Protein AF-0000000069541425 (afdb_homodimer)

Nearest PDB structures (foldseek):
  5dn7-assembly1_A  TM=3.724E-01  e=2.431E-01  Mus musculus
  7qen-assembly1_D  TM=3.947E-01  e=8.420E-01  Saccharomyces cerevisiae
  3now-assembly1_A  TM=4.323E-01  e=3.530E+00  Drosophila melanogaster
  8sor-assembly1_A  TM=3.641E-01  e=3.059E+00  Homo sapiens
  5qsx-assembly3_B  TM=3.970E-01  e=6.891E+00  Homo sapiens

Solvent-accessible surface area (backbone atoms only — not comparable to full-atom values): 19993 Å² total; per-residue (Å²): 116,77,72,75,71,41,50,77,64,53,44,51,53,50,50,53,55,47,54,54,35,60,67,44,87,45,65,66,51,27,39,52,41,51,49,52,50,44,45,42,70,67,65,41,82,73,32,80,82,41,42,53,64,48,48,56,56,50,48,38,35,53,68,42,91,47,63,69,43,18,54,51,30,46,52,44,48,51,50,44,12,46,50,51,41,63,77,40,36,85,83,39,45,68,50,70,77,51,64,74,78,78,68,87,80,47,92,55,69,95,66,58,70,50,71,32,37,20,51,54,44,60,74,36,43,68,68,30,47,68,61,42,47,43,37,49,50,41,90,49,41,69,49,20,32,48,36,30,50,28,51,45,50,52,45,65,41,28,54,91,46,37,59,63,50,49,47,52,37,40,50,49,51,33,52,53,26,52,54,52,51,54,70,74,96,116,76,72,75,71,41,50,74,65,53,45,50,51,50,48,52,55,48,54,53,36,61,66,44,89,45,64,66,51,26,38,53,39,51,47,52,52,43,45,40,70,67,67,40,82,73,33,80,81,41,42,54,63,47,49,55,57,50,48,40,34,54,69,42,89,48,64,69,42,19,54,52,30,46,52,44,46,52,50,43,12,45,49,53,41,64,78,38,35,87,83,39,43,68,50,68,76,51,64,74,78,77,68,85,79,47,91,56,68,96,67,58,72,50,72,31,38,20,52,55,45,58,74,36,43,68,68,29,48,68,59,43,46,44,37,48,51,40,89,49,41,68,50,21,33,49,36,32,51,28,52,45,49,52,45,64,40,29,53,90,45,37,58,63,50,49,47,52,37,38,50,48,53,33,51,52,27,52,53,53,50,54,70,74,95

Foldseek 3Di:
DVLVPQDPVRVVVVLVVLLVQCVDPDPVSVQVSLVVLLCLLQPNPVSVVCLLSSVLSLLLQCPDPDVVSNVSSLVSLLVSLVNQCVVVVVVCVVCVVPPDDQDPPQVDPVDQHDPSNLVSLLVNVLSNVVVLVVQCPDPDVVSVVSSVSSVVVSCRSPPPCNVVSVVNSVVVVVVVVVVVVVVVD/DVLVPQDPVRVVVVLVVLLVQCVDPDPVSVQVSLVVLLCLLQPNPVSVVCLLSSVLSLLLQCPDPDVVSNVSSLVSLLVSLVNQCVVVVVVCVVCVVPPDDQDPPQVDPVDQHDPSNLVSLLVNVLSNVVVLVVQCPDPDVVSVVSSVSSVVVSCRSPPPCNVVSVVNSVVVVVVVVVVVVVVVD

InterPro domains:
  IPR011989 Armadillo-like helical [G3DSA:1.25.10.10] (2-181)
  IPR016024 Armadillo-type fold [SSF48371] (9-180)
  IPR052623 Dynein axonemal assembly factor 5 [PTHR16216] (10-183)
  IPR056497 Dynein axonemal assembly factor 5, HEAT-repeat domain [PF24573] (105-183)
  IPR057978 Dynein axonemal assembly factor 5, TPR repeats [PF25757] (7-94)

Sequence (370 aa):
MYCELLNNKEFEEALIHLAQRLFDRSPLVKNAATEVVGDMLMNLDDRYSYFHLLIPLALSSLYDEVQEVRSMAQDIWKRAGNQYIIENEKDYKDLIDFPRPDPSDYPDKEGSPSVGCRIFVQRHIFNILPILLHDVADWVPETRIKSSKVLYSLVLHSEEKITMQLSKVLEGIMSAAKAEEKEATMYCELLNNKEFEEALIHLAQRLFDRSPLVKNAATEVVGDMLMNLDDRYSYFHLLIPLALSSLYDEVQEVRSMAQDIWKRAGNQYIIENEKDYKDLIDFPRPDPSDYPDKEGSPSVGCRIFVQRHIFNILPILLHDVADWVPETRIKSSKVLYSLVLHSEEKITMQLSKVLEGIMSAAKAEEKEAT

Structure (mmCIF, N/CA/C/O backbone):
data_AF-0000000069541425-model_v1
#
loop_
_entity.id
_entity.type
_entity.pdbx_description
1 polymer 'Dynein assembly factor 5, axonemal'
#
loop_
_atom_site.group_PDB
_atom_site.id
_atom_site.type_symbol
_atom_site.label_atom_id
_atom_site.label_alt_id
_atom_site.label_comp_id
_atom_site.label_asym_id
_atom_site.label_entity_id
_atom_site.label_seq_id
_atom_site.pdbx_PDB_ins_code
_atom_site.Cartn_x
_atom_site.Cartn_y
_atom_site.Cartn_z
_atom_site.occupancy
_atom_site.B_iso_or_equiv
_atom_site.auth_seq_id
_atom_site.auth_comp_id
_atom_site.auth_asym_id
_atom_site.auth_atom_id
_atom_site.pdbx_PDB_model_num
ATOM 1 N N . MET A 1 1 ? 9.539 29.625 18.641 1 31.58 1 MET A N 1
ATOM 2 C CA . MET A 1 1 ? 10.609 29.766 19.625 1 31.58 1 MET A CA 1
ATOM 3 C C . MET A 1 1 ? 10.898 28.438 20.312 1 31.58 1 MET A C 1
ATOM 5 O O . MET A 1 1 ? 12.055 28.062 20.5 1 31.58 1 MET A O 1
ATOM 9 N N . TYR A 1 2 ? 9.773 27.828 20.797 1 36.56 2 TYR A N 1
ATOM 10 C CA . TYR A 1 2 ? 9.898 26.625 21.594 1 36.56 2 TYR A CA 1
ATOM 11 C C . TYR A 1 2 ? 10.5 25.484 20.781 1 36.56 2 TYR A C 1
ATOM 13 O O . TYR A 1 2 ? 11.086 24.547 21.328 1 36.56 2 TYR A O 1
ATOM 21 N N . CYS A 1 3 ? 10.297 25.547 19.484 1 42.44 3 CYS A N 1
ATOM 22 C CA . CYS A 1 3 ? 10.797 24.484 18.609 1 42.44 3 CYS A CA 1
ATOM 23 C C . CYS A 1 3 ? 12.312 24.547 18.484 1 42.44 3 CYS A C 1
ATOM 25 O O . CYS A 1 3 ? 12.945 23.609 18.016 1 42.44 3 CYS A O 1
ATOM 27 N N . GLU A 1 4 ? 12.844 25.734 18.734 1 43 4 GLU A N 1
ATOM 28 C CA . GLU A 1 4 ? 14.281 25.938 18.656 1 43 4 GLU A CA 1
ATOM 29 C C . GLU A 1 4 ? 15.031 25.016 19.609 1 43 4 GLU A C 1
ATOM 31 O O . GLU A 1 4 ? 16.203 24.688 19.375 1 43 4 GLU A O 1
ATOM 36 N N . LEU A 1 5 ? 14.398 24.703 20.797 1 44.41 5 LEU A N 1
ATOM 37 C CA . LEU A 1 5 ? 15.188 24.109 21.859 1 44.41 5 LEU A CA 1
ATOM 38 C C . LEU A 1 5 ? 15.141 22.594 21.797 1 44.41 5 LEU A C 1
ATOM 40 O O . LEU A 1 5 ? 15.867 21.906 22.531 1 44.41 5 LEU A O 1
ATOM 44 N N . LEU A 1 6 ? 14.188 22.156 21.141 1 50.34 6 LEU A N 1
ATOM 45 C CA . LEU A 1 6 ? 14.109 20.703 21.234 1 50.34 6 LEU A CA 1
ATOM 46 C C . LEU A 1 6 ? 15.008 20.031 20.188 1 50.34 6 LEU A C 1
ATOM 48 O O . LEU A 1 6 ? 15.016 20.453 19.031 1 50.34 6 LEU A O 1
ATOM 52 N N . ASN A 1 7 ? 15.938 19.391 20.656 1 68.12 7 ASN A N 1
ATOM 53 C CA . ASN A 1 7 ? 16.688 18.578 19.719 1 68.12 7 ASN A CA 1
ATOM 54 C C . ASN A 1 7 ? 15.773 17.625 18.953 1 68.12 7 ASN A C 1
ATOM 56 O O . ASN A 1 7 ? 14.602 17.469 19.297 1 68.12 7 ASN A O 1
ATOM 60 N N . ASN A 1 8 ? 16.188 17.266 17.781 1 76.62 8 ASN A N 1
ATOM 61 C CA . ASN A 1 8 ? 15.406 16.453 16.859 1 76.62 8 ASN A CA 1
ATOM 62 C C . ASN A 1 8 ? 14.75 15.273 17.578 1 76.62 8 ASN A C 1
ATOM 64 O O . ASN A 1 8 ? 13.586 14.953 17.328 1 76.62 8 ASN A O 1
ATOM 68 N N . LYS A 1 9 ? 15.43 14.828 18.578 1 83.69 9 LYS A N 1
ATOM 69 C CA . LYS A 1 9 ? 14.914 13.672 19.297 1 83.69 9 LYS A CA 1
ATOM 70 C C . LYS A 1 9 ? 13.766 14.078 20.219 1 83.69 9 LYS A C 1
ATOM 72 O O . LYS A 1 9 ? 12.758 13.367 20.328 1 83.69 9 LYS A O 1
ATOM 77 N N . GLU A 1 10 ? 13.992 15.219 20.922 1 85.06 10 GLU A N 1
ATOM 78 C CA . GLU A 1 10 ? 12.961 15.711 21.828 1 85.06 10 GLU A CA 1
ATOM 79 C C . GLU A 1 10 ? 11.695 16.094 21.062 1 85.06 10 GLU A C 1
ATOM 81 O O . GLU A 1 10 ? 10.586 15.852 21.547 1 85.06 10 GLU A O 1
ATOM 86 N N . PHE A 1 11 ? 11.969 16.641 20.016 1 89.06 11 PHE A N 1
ATOM 87 C CA . PHE A 1 11 ? 10.82 17.031 19.203 1 89.06 11 PHE A CA 1
ATOM 88 C C . PHE A 1 11 ? 10.031 15.805 18.766 1 89.06 11 PHE A C 1
ATOM 90 O O . PHE A 1 11 ? 8.805 15.789 18.859 1 89.06 11 PHE A O 1
ATOM 97 N N . GLU A 1 12 ? 10.68 14.828 18.375 1 88.12 12 GLU A N 1
ATOM 98 C CA . GLU A 1 12 ? 10.023 13.602 17.938 1 88.12 12 GLU A CA 1
ATOM 99 C C . GLU A 1 12 ? 9.227 12.977 19.094 1 88.12 12 GLU A C 1
ATOM 101 O O . GLU A 1 12 ? 8.125 12.469 18.875 1 88.12 12 GLU A O 1
ATOM 106 N N . GLU A 1 13 ? 9.82 13.016 20.234 1 90.06 13 GLU A N 1
ATOM 107 C CA . GLU A 1 13 ? 9.109 12.508 21.406 1 90.06 13 GLU A CA 1
ATOM 108 C C . GLU A 1 13 ? 7.844 13.312 21.672 1 90.06 13 GLU A C 1
ATOM 110 O O . GLU A 1 13 ? 6.809 12.75 22.031 1 90.06 13 GLU A O 1
ATOM 115 N N . ALA A 1 14 ? 7.984 14.586 21.562 1 91.62 14 ALA A N 1
ATOM 116 C CA . ALA A 1 14 ? 6.82 15.445 21.766 1 91.62 14 ALA A CA 1
ATOM 117 C C . ALA A 1 14 ? 5.723 15.133 20.75 1 91.62 14 ALA A C 1
ATOM 119 O O . ALA A 1 14 ? 4.535 15.164 21.078 1 91.62 14 ALA A O 1
ATOM 120 N N . LEU A 1 15 ? 6.125 14.828 19.594 1 93 15 LEU A N 1
ATOM 121 C CA . LEU A 1 15 ? 5.156 14.508 18.547 1 93 15 LEU A CA 1
ATOM 122 C C . LEU A 1 15 ? 4.43 13.203 18.859 1 93 15 LEU A C 1
ATOM 124 O O . LEU A 1 15 ? 3.248 13.055 18.547 1 93 15 LEU A O 1
ATOM 128 N N . ILE A 1 16 ? 5.125 12.32 19.484 1 90.06 16 ILE A N 1
ATOM 129 C CA . ILE A 1 16 ? 4.5 11.07 19.906 1 90.06 16 ILE A CA 1
ATOM 130 C C . ILE A 1 16 ? 3.383 11.367 20.906 1 90.06 16 ILE A C 1
ATOM 132 O O . ILE A 1 16 ? 2.281 10.828 20.797 1 90.06 16 ILE A O 1
ATOM 136 N N . HIS A 1 17 ? 3.688 12.25 21.844 1 93.38 17 HIS A N 1
ATOM 137 C CA . HIS A 1 17 ? 2.68 12.641 22.812 1 93.38 17 HIS A CA 1
ATOM 138 C C . HIS A 1 17 ? 1.526 13.383 22.156 1 93.38 17 HIS A C 1
ATOM 140 O O . HIS A 1 17 ? 0.366 13.203 22.531 1 93.38 17 HIS A O 1
ATOM 146 N N . LEU A 1 18 ? 1.873 14.227 21.266 1 95.62 18 LEU A N 1
ATOM 147 C CA . LEU A 1 18 ? 0.841 14.953 20.531 1 95.62 18 LEU A CA 1
ATOM 148 C C . LEU A 1 18 ? -0.057 13.984 19.766 1 95.62 18 LEU A C 1
ATOM 150 O O . LEU A 1 18 ? -1.28 14.148 19.75 1 95.62 18 LEU A O 1
ATOM 154 N N . ALA A 1 19 ? 0.523 13.008 19.125 1 93.81 19 ALA A N 1
ATOM 155 C CA . ALA A 1 19 ? -0.228 11.984 18.406 1 93.81 19 ALA A CA 1
ATOM 156 C C . ALA A 1 19 ? -1.231 11.289 19.328 1 93.81 19 ALA A C 1
ATOM 158 O O . ALA A 1 19 ? -2.357 11 18.906 1 93.81 19 ALA A O 1
ATOM 159 N N . GLN A 1 20 ? -0.834 11.07 20.562 1 93.81 20 GLN A N 1
ATOM 160 C CA . GLN A 1 20 ? -1.711 10.414 21.531 1 93.81 20 GLN A CA 1
ATOM 161 C C . GLN A 1 20 ? -2.936 11.273 21.828 1 93.81 20 GLN A C 1
ATOM 163 O O . GLN A 1 20 ? -4.027 10.75 22.062 1 93.81 20 GLN A O 1
ATOM 168 N N . ARG A 1 21 ? -2.719 12.578 21.812 1 95.19 21 ARG A N 1
ATOM 169 C CA . ARG A 1 21 ? -3.82 13.492 22.094 1 95.19 21 ARG A CA 1
ATOM 170 C C . ARG A 1 21 ? -4.844 13.477 20.969 1 95.19 21 ARG A C 1
ATOM 172 O O . ARG A 1 21 ? -6.016 13.805 21.172 1 95.19 21 ARG A O 1
ATOM 179 N N . LEU A 1 22 ? -4.461 13.109 19.797 1 94.69 22 LEU A N 1
ATOM 180 C CA . LEU A 1 22 ? -5.375 13.023 18.672 1 94.69 22 LEU A CA 1
ATOM 181 C C . LEU A 1 22 ? -6.305 11.82 18.812 1 94.69 22 LEU A C 1
ATOM 183 O O . LEU A 1 22 ? -7.32 11.734 18.109 1 94.69 22 LEU A O 1
ATOM 187 N N . PHE A 1 23 ? -5.988 10.945 19.75 1 90.56 23 PHE A N 1
ATOM 188 C CA . PHE A 1 23 ? -6.816 9.781 20.031 1 90.56 23 PHE A CA 1
ATOM 189 C C . PHE A 1 23 ? -7.738 10.047 21.219 1 90.56 23 PHE A C 1
ATOM 191 O O . PHE A 1 23 ? -8.516 9.18 21.609 1 90.56 23 PHE A O 1
ATOM 198 N N . ASP A 1 24 ? -7.602 11.242 21.75 1 94 24 ASP A N 1
ATOM 199 C CA . ASP A 1 24 ? -8.344 11.539 22.969 1 94 24 ASP A CA 1
ATOM 200 C C . ASP A 1 24 ? -9.852 11.445 22.734 1 94 24 ASP A C 1
ATOM 202 O O . ASP A 1 24 ? -10.32 11.672 21.625 1 94 24 ASP A O 1
ATOM 206 N N . ARG A 1 25 ? -10.555 11.125 23.75 1 91.56 25 ARG A N 1
ATOM 207 C CA . ARG A 1 25 ? -12.008 11.031 23.656 1 91.56 25 ARG A CA 1
ATOM 208 C C . ARG A 1 25 ? -12.648 12.422 23.625 1 91.56 25 ARG A C 1
ATOM 210 O O . ARG A 1 25 ? -13.727 12.602 23.062 1 91.56 25 ARG A O 1
ATOM 217 N N . SER A 1 26 ? -11.984 13.367 24.156 1 96 26 SER A N 1
ATOM 218 C CA . SER A 1 26 ? -12.5 14.727 24.266 1 96 26 SER A CA 1
ATOM 219 C C . SER A 1 26 ? -12.312 15.5 22.969 1 96 26 SER A C 1
ATOM 221 O O . SER A 1 26 ? -11.18 15.734 22.531 1 96 26 SER A O 1
ATOM 223 N N . PRO A 1 27 ? -13.422 16 22.422 1 96.31 27 PRO A N 1
ATOM 224 C CA . PRO A 1 27 ? -13.312 16.812 21.203 1 96.31 27 PRO A CA 1
ATOM 225 C C . PRO A 1 27 ? -12.469 18.078 21.406 1 96.31 27 PRO A C 1
ATOM 227 O O . PRO A 1 27 ? -11.781 18.516 20.484 1 96.31 27 PRO A O 1
ATOM 230 N N . LEU A 1 28 ? -12.586 18.562 22.594 1 97.06 28 LEU A N 1
ATOM 231 C CA . LEU A 1 28 ? -11.82 19.766 22.891 1 97.06 28 LEU A CA 1
ATOM 232 C C . LEU A 1 28 ? -10.328 19.484 22.812 1 97.06 28 LEU A C 1
ATOM 234 O O . LEU A 1 28 ? -9.562 20.312 22.297 1 97.06 28 LEU A O 1
ATOM 238 N N . VAL A 1 29 ? -9.961 18.375 23.375 1 97.31 29 VAL A N 1
ATOM 239 C CA . VAL A 1 29 ? -8.555 17.984 23.328 1 97.31 29 VAL A CA 1
ATOM 240 C C . VAL A 1 29 ? -8.133 17.719 21.891 1 97.31 29 VAL A C 1
ATOM 242 O O . VAL A 1 29 ? -7.078 18.188 21.453 1 97.31 29 VAL A O 1
ATOM 245 N N . LYS A 1 30 ? -8.914 17.047 21.141 1 97.56 30 LYS A N 1
ATOM 246 C CA . LYS A 1 30 ? -8.609 16.75 19.75 1 97.56 30 LYS A CA 1
ATOM 247 C C . LYS A 1 30 ? -8.516 18.016 18.906 1 97.56 30 LYS A C 1
ATOM 249 O O . LYS A 1 30 ? -7.621 18.156 18.078 1 97.56 30 LYS A O 1
ATOM 254 N N . ASN A 1 31 ? -9.398 18.906 19.203 1 97.25 31 ASN A N 1
ATOM 255 C CA . ASN A 1 31 ? -9.352 20.188 18.516 1 97.25 31 ASN A CA 1
ATOM 256 C C . ASN A 1 31 ? -8.07 20.953 18.828 1 97.25 31 ASN A C 1
ATOM 258 O O . ASN A 1 31 ? -7.43 21.484 17.922 1 97.25 31 ASN A O 1
ATOM 262 N N . ALA A 1 32 ? -7.793 21 20.094 1 98 32 ALA A N 1
ATOM 263 C CA . ALA A 1 32 ? -6.574 21.688 20.5 1 98 32 ALA A CA 1
ATOM 264 C C . ALA A 1 32 ? -5.34 21.047 19.859 1 98 32 ALA A C 1
ATOM 266 O O . ALA A 1 32 ? -4.457 21.75 19.359 1 98 32 ALA A O 1
ATOM 267 N N . ALA A 1 33 ? -5.277 19.766 19.891 1 97.94 33 ALA A N 1
ATOM 268 C CA . ALA A 1 33 ? -4.16 19.031 19.297 1 97.94 33 ALA A CA 1
ATOM 269 C C . ALA A 1 33 ? -4.082 19.281 17.797 1 97.94 33 ALA A C 1
ATOM 271 O O . ALA A 1 33 ? -2.998 19.5 17.25 1 97.94 33 ALA A O 1
ATOM 272 N N . THR A 1 34 ? -5.227 19.281 17.125 1 98.25 34 THR A N 1
ATOM 273 C CA . THR A 1 34 ? -5.297 19.547 15.688 1 98.25 34 THR A CA 1
ATOM 274 C C . THR A 1 34 ? -4.773 20.938 15.367 1 98.25 34 THR A C 1
ATOM 276 O O . THR A 1 34 ? -4.027 21.125 14.406 1 98.25 34 THR A O 1
ATOM 279 N N . GLU A 1 35 ? -5.105 21.844 16.203 1 98.19 35 GLU A N 1
ATOM 280 C CA . GLU A 1 35 ? -4.629 23.219 16.016 1 98.19 35 GLU A CA 1
ATOM 281 C C . GLU A 1 35 ? -3.115 23.297 16.172 1 98.19 35 GLU A C 1
ATOM 283 O O . GLU A 1 35 ? -2.449 24.016 15.43 1 98.19 35 GLU A O 1
ATOM 288 N N . VAL A 1 36 ? -2.633 22.672 17.156 1 98.19 36 VAL A N 1
ATOM 289 C CA . VAL A 1 36 ? -1.193 22.672 17.391 1 98.19 36 VAL A CA 1
ATOM 290 C C . VAL A 1 36 ? -0.473 22.062 16.188 1 98.19 36 VAL A C 1
ATOM 292 O O . VAL A 1 36 ? 0.528 22.609 15.711 1 98.19 36 VAL A O 1
ATOM 295 N N . VAL A 1 37 ? -0.935 20.953 15.664 1 97.81 37 VAL A N 1
ATOM 296 C CA . VAL A 1 37 ? -0.353 20.312 14.484 1 97.81 37 VAL A CA 1
ATOM 297 C C . VAL A 1 37 ? -0.372 21.297 13.305 1 97.81 37 VAL A C 1
ATOM 299 O O . VAL A 1 37 ? 0.628 21.453 12.602 1 97.81 37 VAL A O 1
ATOM 302 N N . GLY A 1 38 ? -1.5 21.953 13.117 1 98.31 38 GLY A N 1
ATOM 303 C CA . GLY A 1 38 ? -1.62 22.953 12.062 1 98.31 38 GLY A CA 1
ATOM 304 C C . GLY A 1 38 ? -0.612 24.078 12.188 1 98.31 38 GLY A C 1
ATOM 305 O O . GLY A 1 38 ? 0.002 24.469 11.195 1 98.31 38 GLY A O 1
ATOM 306 N N . ASP A 1 39 ? -0.49 24.531 13.375 1 98.12 39 ASP A N 1
ATOM 307 C CA . ASP A 1 39 ? 0.463 25.609 13.617 1 98.12 39 ASP A CA 1
ATOM 308 C C . ASP 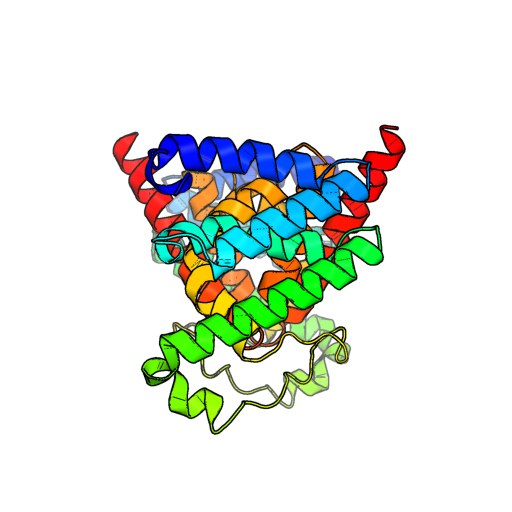A 1 39 ? 1.89 25.172 13.312 1 98.12 39 ASP A C 1
ATOM 310 O O . ASP A 1 39 ? 2.67 25.922 12.727 1 98.12 39 ASP A O 1
ATOM 314 N N . MET A 1 40 ? 2.199 23.984 13.711 1 97.25 40 MET A N 1
ATOM 315 C CA . MET A 1 40 ? 3.533 23.453 13.438 1 97.25 40 MET A CA 1
ATOM 316 C C . MET A 1 40 ? 3.756 23.297 11.938 1 97.25 40 MET A C 1
ATOM 318 O O . MET A 1 40 ? 4.824 23.625 11.422 1 97.25 40 MET A O 1
ATOM 322 N N . LEU A 1 41 ? 2.785 22.875 11.203 1 97.25 41 LEU A N 1
ATOM 323 C CA . LEU A 1 41 ? 2.85 22.672 9.766 1 97.25 41 LEU A CA 1
ATOM 324 C C . LEU A 1 41 ? 3.105 23.984 9.031 1 97.25 41 LEU A C 1
ATOM 326 O O . LEU A 1 41 ? 3.807 24.016 8.023 1 97.25 41 LEU A O 1
ATOM 330 N N . MET A 1 42 ? 2.598 25.047 9.594 1 97.94 42 MET A N 1
ATOM 331 C CA . MET A 1 42 ? 2.551 26.281 8.812 1 97.94 42 MET A CA 1
ATOM 332 C C . MET A 1 42 ? 3.539 27.312 9.352 1 97.94 42 MET A C 1
ATOM 334 O O . MET A 1 42 ? 4.039 28.141 8.602 1 97.94 42 MET A O 1
ATOM 338 N N . ASN A 1 43 ? 3.893 27.203 10.688 1 97.12 43 ASN A N 1
ATOM 339 C CA . ASN A 1 43 ? 4.574 28.344 11.281 1 97.12 43 ASN A CA 1
ATOM 340 C C . ASN A 1 43 ? 5.859 27.922 11.984 1 97.12 43 ASN A C 1
ATOM 342 O O . ASN A 1 43 ? 6.672 28.781 12.367 1 97.12 43 ASN A O 1
ATOM 346 N N . LEU A 1 44 ? 6.047 26.594 12.203 1 94.81 44 LEU A N 1
ATOM 347 C CA . LEU A 1 44 ? 7.27 26.156 12.859 1 94.81 44 LEU A CA 1
ATOM 348 C C . LEU A 1 44 ? 8.492 26.469 12.008 1 94.81 44 LEU A C 1
ATOM 350 O O . LEU A 1 44 ? 8.461 26.328 10.789 1 94.81 44 LEU A O 1
ATOM 354 N N . ASP A 1 45 ? 9.578 26.922 12.719 1 91.5 45 ASP A N 1
ATOM 355 C CA . ASP A 1 45 ? 10.836 27.094 12.016 1 91.5 45 ASP A CA 1
ATOM 356 C C . ASP A 1 45 ? 11.375 25.766 11.492 1 91.5 45 ASP A C 1
ATOM 358 O O . ASP A 1 45 ? 11.297 24.75 12.18 1 91.5 45 ASP A O 1
ATOM 362 N N . ASP A 1 46 ? 11.93 25.703 10.414 1 92.19 46 ASP A N 1
ATOM 363 C CA . ASP A 1 46 ? 12.539 24.547 9.789 1 92.19 46 ASP A CA 1
ATOM 364 C C . ASP A 1 46 ? 11.508 23.422 9.594 1 92.19 46 ASP A C 1
ATOM 366 O O . ASP A 1 46 ? 11.852 22.25 9.648 1 92.19 46 ASP A O 1
ATOM 370 N N . ARG A 1 47 ? 10.234 23.797 9.461 1 93.56 47 ARG A N 1
ATOM 371 C CA . ARG A 1 47 ? 9.141 22.828 9.383 1 93.56 47 ARG A CA 1
ATOM 372 C C . ARG A 1 47 ? 9.328 21.875 8.211 1 93.56 47 ARG A C 1
ATOM 374 O O . ARG A 1 47 ? 8.867 20.734 8.25 1 93.56 47 ARG A O 1
ATOM 381 N N . TYR A 1 48 ? 10.086 22.141 7.211 1 94.62 48 TYR A N 1
ATOM 382 C CA . TYR A 1 48 ? 10.305 21.281 6.055 1 94.62 48 TYR A CA 1
ATOM 383 C C . TYR A 1 48 ? 10.961 19.969 6.473 1 94.62 48 TYR A C 1
ATOM 385 O O . TYR A 1 48 ? 10.734 18.938 5.852 1 94.62 48 TYR A O 1
ATOM 393 N N . SER A 1 49 ? 11.68 20.031 7.559 1 92.94 49 SER A N 1
ATOM 394 C CA . SER A 1 49 ? 12.391 18.844 8.016 1 92.94 49 SER A CA 1
ATOM 395 C C . SER A 1 49 ? 11.461 17.906 8.781 1 92.94 49 SER A C 1
ATOM 397 O O . SER A 1 49 ? 11.828 16.766 9.078 1 92.94 49 SER A O 1
ATOM 399 N N . TYR A 1 50 ? 10.242 18.391 9.023 1 94.31 50 TYR A N 1
ATOM 400 C CA . TYR A 1 50 ? 9.375 17.625 9.906 1 94.31 50 TYR A CA 1
ATOM 401 C C . TYR A 1 50 ? 8.062 17.266 9.211 1 94.31 50 TYR A C 1
ATOM 403 O O . TYR A 1 50 ? 7.184 16.656 9.812 1 94.31 50 TYR A O 1
ATOM 411 N N . PHE A 1 51 ? 7.961 17.578 7.93 1 96.5 51 PHE A N 1
ATOM 412 C CA . PHE A 1 51 ? 6.715 17.359 7.207 1 96.5 51 PHE A CA 1
ATOM 413 C C . PHE A 1 51 ? 6.352 15.875 7.203 1 96.5 51 PHE A C 1
ATOM 415 O O . PHE A 1 51 ? 5.18 15.516 7.324 1 96.5 51 PHE A O 1
ATOM 422 N N . HIS A 1 52 ? 7.344 15.031 7.129 1 94.56 52 HIS A N 1
ATOM 423 C CA . HIS A 1 52 ? 7.086 13.602 7.094 1 94.56 52 HIS A CA 1
ATOM 424 C C . HIS A 1 52 ? 6.457 13.117 8.398 1 94.56 52 HIS A C 1
ATOM 426 O O . HIS A 1 52 ? 5.812 12.07 8.43 1 94.56 52 HIS A O 1
ATOM 432 N N . LEU A 1 53 ? 6.598 13.859 9.461 1 94.81 53 LEU A N 1
ATOM 433 C CA . LEU A 1 53 ? 5.996 13.516 10.742 1 94.81 53 LEU A CA 1
ATOM 434 C C . LEU A 1 53 ? 4.676 14.25 10.938 1 94.81 53 LEU A C 1
ATOM 436 O O . LEU A 1 53 ? 3.75 13.727 11.562 1 94.81 53 LEU A O 1
ATOM 440 N N . LEU A 1 54 ? 4.574 15.438 10.445 1 97.06 54 LEU A N 1
ATOM 441 C CA . LEU A 1 54 ? 3.445 16.312 10.727 1 97.06 54 LEU A CA 1
ATOM 442 C C . LEU A 1 54 ? 2.281 16.016 9.789 1 97.06 54 LEU A C 1
ATOM 444 O O . LEU A 1 54 ? 1.118 16.078 10.195 1 97.06 54 LEU A O 1
ATOM 448 N N . ILE A 1 55 ? 2.547 15.648 8.586 1 97.88 55 ILE A N 1
ATOM 449 C CA . ILE A 1 55 ? 1.524 15.422 7.57 1 97.88 55 ILE A CA 1
ATOM 450 C C . ILE A 1 55 ? 0.616 14.273 7.996 1 97.88 55 ILE A C 1
ATOM 452 O O . ILE A 1 55 ? -0.609 14.406 7.996 1 97.88 55 ILE A O 1
ATOM 456 N N . PRO A 1 56 ? 1.22 13.156 8.406 1 97.38 56 PRO A N 1
ATOM 457 C CA . PRO A 1 56 ? 0.329 12.078 8.844 1 97.38 56 PRO A CA 1
ATOM 458 C C . PRO A 1 56 ? -0.579 12.492 10 1 97.38 56 PRO A C 1
ATOM 460 O O . PRO A 1 56 ? -1.74 12.078 10.055 1 97.38 56 PRO A O 1
ATOM 463 N N . LEU A 1 57 ? -0.053 13.273 10.914 1 96.88 57 LEU A N 1
ATOM 464 C CA . LEU A 1 57 ? -0.866 13.742 12.031 1 96.88 57 LEU A CA 1
ATOM 465 C C . LEU A 1 57 ? -2.023 14.609 11.539 1 96.88 57 LEU A C 1
ATOM 467 O O . LEU A 1 57 ? -3.162 14.43 11.977 1 96.88 57 LEU A O 1
ATOM 471 N N . ALA A 1 58 ? -1.75 15.484 10.656 1 98 58 ALA A N 1
ATOM 472 C CA . ALA A 1 58 ? -2.787 16.344 10.102 1 98 58 ALA A CA 1
ATOM 473 C C . ALA A 1 58 ? -3.832 15.539 9.344 1 98 58 ALA A C 1
ATOM 475 O O . ALA A 1 58 ? -5.035 15.758 9.508 1 98 58 ALA A O 1
ATOM 476 N N . LEU A 1 59 ? -3.375 14.609 8.547 1 97.19 59 LEU A N 1
ATOM 477 C CA . LEU A 1 59 ? -4.277 13.797 7.742 1 97.19 59 LEU A CA 1
ATOM 478 C C . LEU A 1 59 ? -5.168 12.93 8.633 1 97.19 59 LEU A C 1
ATOM 480 O O . LEU A 1 59 ? -6.32 12.672 8.289 1 97.19 59 LEU A O 1
ATOM 484 N N . SER A 1 60 ? -4.652 12.492 9.734 1 96 60 SER A N 1
ATOM 485 C CA . SER A 1 60 ? -5.434 11.641 10.625 1 96 60 SER A CA 1
ATOM 486 C C . SER A 1 60 ? -6.668 12.367 11.141 1 96 60 SER A C 1
ATOM 488 O O . SER A 1 60 ? -7.719 11.758 11.352 1 96 60 SER A O 1
ATOM 490 N N . SER A 1 61 ? -6.578 13.664 11.328 1 96.56 61 SER A N 1
ATOM 491 C CA . SER A 1 61 ? -7.684 14.461 11.867 1 96.56 61 SER A CA 1
ATOM 492 C C . SER A 1 61 ? -8.758 14.695 10.812 1 96.56 61 SER A C 1
ATOM 494 O O . SER A 1 61 ? -9.883 15.078 11.133 1 96.56 61 SER A O 1
ATOM 496 N N . LEU A 1 62 ? -8.438 14.461 9.562 1 95.75 62 LEU A N 1
ATOM 497 C CA . LEU A 1 62 ? -9.398 14.656 8.484 1 95.75 62 LEU A CA 1
ATOM 498 C C . LEU A 1 62 ? -10.508 13.617 8.547 1 95.75 62 LEU A C 1
ATOM 500 O O . LEU A 1 62 ? -11.562 13.797 7.938 1 95.75 62 LEU A O 1
ATOM 504 N N . TYR A 1 63 ? -10.234 12.57 9.305 1 93.25 63 TYR A N 1
ATOM 505 C CA . TYR A 1 63 ? -11.203 11.484 9.352 1 93.25 63 TYR A CA 1
ATOM 506 C C . TYR A 1 63 ? -11.68 11.242 10.773 1 93.25 63 TYR A C 1
ATOM 508 O O . TYR A 1 63 ? -12.086 10.133 11.117 1 93.25 63 TYR A O 1
ATOM 516 N N . ASP A 1 64 ? -11.578 12.203 11.578 1 94.25 64 ASP A N 1
ATOM 517 C CA . ASP A 1 64 ? -12.039 12.102 12.961 1 94.25 64 ASP A CA 1
ATOM 518 C C . ASP A 1 64 ? -13.539 11.828 13.023 1 94.25 64 ASP A C 1
ATOM 520 O O . ASP A 1 64 ? -14.281 12.219 12.125 1 94.25 64 ASP A O 1
ATOM 524 N N . GLU A 1 65 ? -13.93 11.172 14.078 1 92.31 65 GLU A N 1
ATOM 525 C CA . GLU A 1 65 ? -15.344 10.844 14.25 1 92.31 65 GLU A CA 1
ATOM 526 C C . GLU A 1 65 ? -16.172 12.094 14.555 1 92.31 65 GLU A C 1
ATOM 528 O O . GLU A 1 65 ? -17.375 12.133 14.289 1 92.31 65 GLU A O 1
ATOM 533 N N . VAL A 1 66 ? -15.531 13.055 15.141 1 95.62 66 VAL A N 1
ATOM 534 C CA . VAL A 1 66 ? -16.188 14.305 15.516 1 95.62 66 VAL A CA 1
ATOM 535 C C . VAL A 1 66 ? -16.156 15.281 14.344 1 95.62 66 VAL A C 1
ATOM 537 O O . VAL A 1 66 ? -15.086 15.664 13.867 1 95.62 66 VAL A O 1
ATOM 540 N N . GLN A 1 67 ? -17.266 15.773 13.898 1 95.88 67 GLN A N 1
ATOM 541 C CA . GLN A 1 67 ? -17.406 16.625 12.727 1 95.88 67 GLN A CA 1
ATOM 542 C C . GLN A 1 67 ? -16.625 17.938 12.914 1 95.88 67 GLN A C 1
ATOM 544 O O . GLN A 1 67 ? -16 18.422 11.969 1 95.88 67 GLN A O 1
ATOM 549 N N . GLU A 1 68 ? -16.766 18.453 14.086 1 95.94 68 GLU A N 1
ATOM 550 C CA . GLU A 1 68 ? -16.094 19.719 14.367 1 95.94 68 GLU A CA 1
ATOM 551 C C . GLU A 1 68 ? -14.578 19.578 14.164 1 95.94 68 GLU A C 1
ATOM 553 O O . GLU A 1 68 ? -13.945 20.484 13.617 1 95.94 68 GLU A O 1
ATOM 558 N N . VAL A 1 69 ? -14.062 18.547 14.617 1 97 69 VAL A N 1
ATOM 559 C CA . VAL A 1 69 ? -12.633 18.281 14.469 1 97 69 VAL A CA 1
ATOM 560 C C . VAL A 1 69 ? -12.289 18.125 12.992 1 97 69 VAL A C 1
ATOM 562 O O . VAL A 1 69 ? -11.312 18.703 12.508 1 97 69 VAL A O 1
ATOM 565 N N . ARG A 1 70 ? -13.07 17.438 12.25 1 96.25 70 ARG A N 1
ATOM 566 C CA . ARG A 1 70 ? -12.852 17.234 10.82 1 96.25 70 ARG A CA 1
ATOM 567 C C . ARG A 1 70 ? -12.883 18.562 10.062 1 96.25 70 ARG A C 1
ATOM 569 O O . ARG A 1 70 ? -12.047 18.797 9.188 1 96.25 70 ARG A O 1
ATOM 576 N N . SER A 1 71 ? -13.836 19.359 10.398 1 96.19 71 SER A N 1
ATOM 577 C CA . SER A 1 71 ? -13.977 20.641 9.734 1 96.19 71 SER A CA 1
ATOM 578 C C . SER A 1 71 ? -12.758 21.531 9.984 1 96.19 71 SER A C 1
ATOM 580 O O . SER A 1 71 ? -12.25 22.172 9.062 1 96.19 71 SER A O 1
ATOM 582 N N . MET A 1 72 ? -12.352 21.547 11.188 1 97 72 MET A N 1
ATOM 583 C CA . MET A 1 72 ? -11.164 22.312 11.531 1 97 72 MET A CA 1
ATOM 584 C C . MET A 1 72 ? -9.938 21.781 10.805 1 97 72 MET A C 1
ATOM 586 O O . MET A 1 72 ? -9.141 22.547 10.258 1 97 72 MET A O 1
ATOM 590 N N . ALA A 1 73 ? -9.797 20.5 10.812 1 97.88 73 ALA A N 1
ATOM 591 C CA . ALA A 1 73 ? -8.664 19.844 10.156 1 97.88 73 ALA A CA 1
ATOM 592 C C . ALA A 1 73 ? -8.648 20.156 8.664 1 97.88 73 ALA A C 1
ATOM 594 O O . ALA A 1 73 ? -7.59 20.422 8.094 1 97.88 73 ALA A O 1
ATOM 595 N N . GLN A 1 74 ? -9.781 20.094 8.078 1 97 74 GLN A N 1
ATOM 596 C CA . GLN A 1 74 ? -9.898 20.375 6.648 1 97 74 GLN A CA 1
ATOM 597 C C . GLN A 1 74 ? -9.445 21.797 6.32 1 97 74 GLN A C 1
ATOM 599 O O . GLN A 1 74 ? -8.734 22.016 5.34 1 97 74 GLN A O 1
ATOM 604 N N . ASP A 1 75 ? -9.906 22.656 7.133 1 97.44 75 ASP A N 1
ATOM 605 C CA . ASP A 1 75 ? -9.523 24.047 6.938 1 97.44 75 ASP A CA 1
ATOM 606 C C . ASP A 1 75 ? -8.016 24.219 7.078 1 97.44 75 ASP A C 1
ATOM 608 O O . ASP A 1 75 ? -7.375 24.844 6.227 1 97.44 75 ASP A O 1
ATOM 612 N N . ILE A 1 76 ? -7.5 23.719 8.102 1 98.12 76 ILE A N 1
ATOM 613 C CA . ILE A 1 76 ? -6.07 23.797 8.375 1 98.12 76 ILE A CA 1
ATOM 614 C C . ILE A 1 76 ? -5.289 23.156 7.23 1 98.12 76 ILE A C 1
ATOM 616 O O . ILE A 1 76 ? -4.309 23.719 6.742 1 98.12 76 ILE A O 1
ATOM 620 N N . TRP A 1 77 ? -5.723 22.016 6.777 1 98.25 77 TRP A N 1
ATOM 621 C CA . TRP A 1 77 ? -5.027 21.266 5.734 1 98.25 77 TRP A CA 1
ATOM 622 C C . TRP A 1 77 ? -5.031 22.031 4.418 1 98.25 77 TRP A C 1
ATOM 624 O O . TRP A 1 77 ? -4.004 22.125 3.74 1 98.25 77 TRP A O 1
ATOM 634 N N . LYS A 1 78 ? -6.109 22.609 4.105 1 96.94 78 LYS A N 1
ATOM 635 C CA . LYS A 1 78 ? -6.211 23.422 2.893 1 96.94 78 LYS A CA 1
ATOM 636 C C . LYS A 1 78 ? -5.27 24.609 2.949 1 96.94 78 LYS A C 1
ATOM 638 O O . LYS A 1 78 ? -4.582 24.922 1.971 1 96.94 78 LYS A O 1
ATOM 643 N N . ARG A 1 79 ? -5.266 25.219 4.062 1 97.88 79 ARG A N 1
ATOM 644 C CA . ARG A 1 79 ? -4.379 26.359 4.234 1 97.88 79 ARG A CA 1
ATOM 645 C C . ARG A 1 79 ? -2.916 25.953 4.133 1 97.88 79 ARG A C 1
ATOM 647 O O . ARG A 1 79 ? -2.109 26.641 3.502 1 97.88 79 ARG A O 1
ATOM 654 N N . ALA A 1 80 ? -2.586 24.875 4.75 1 98.3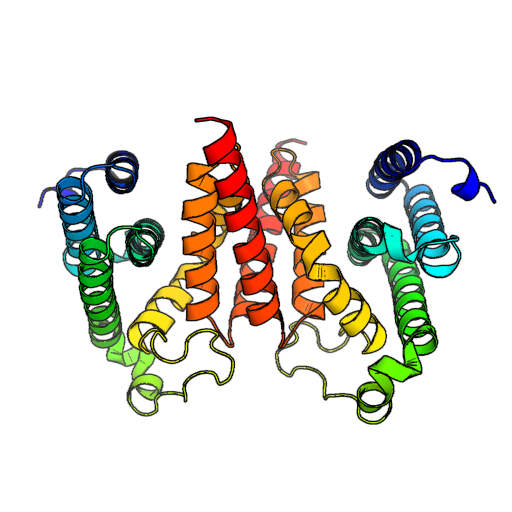1 80 ALA A N 1
ATOM 655 C CA . ALA A 1 80 ? -1.213 24.391 4.715 1 98.31 80 ALA A CA 1
ATOM 656 C C . ALA A 1 80 ? -0.792 24.047 3.287 1 98.31 80 ALA A C 1
ATOM 658 O O . ALA A 1 80 ? 0.319 24.375 2.865 1 98.31 80 ALA A O 1
ATOM 659 N N . GLY A 1 81 ? -1.667 23.344 2.543 1 96.94 81 GLY A N 1
ATOM 660 C CA . GLY A 1 81 ? -1.386 23.047 1.15 1 96.94 81 GLY A CA 1
ATOM 661 C C . GLY A 1 81 ? -1.181 24.281 0.296 1 96.94 81 GLY A C 1
ATOM 662 O O . GLY A 1 81 ? -0.245 24.344 -0.504 1 96.94 81 GLY A O 1
ATOM 663 N N . ASN A 1 82 ? -2.045 25.188 0.526 1 94.56 82 ASN A N 1
ATOM 664 C CA . ASN A 1 82 ? -1.924 26.453 -0.21 1 94.56 82 ASN A CA 1
ATOM 665 C C . ASN A 1 82 ? -0.625 27.172 0.131 1 94.56 82 ASN A C 1
ATOM 667 O O . ASN A 1 82 ? 0.049 27.703 -0.757 1 94.56 82 ASN A O 1
ATOM 671 N N . GLN A 1 83 ? -0.342 27.266 1.348 1 97.38 83 GLN A N 1
ATOM 672 C CA . GLN A 1 83 ? 0.902 27.891 1.784 1 97.38 83 GLN A CA 1
ATOM 673 C C . GLN A 1 83 ? 2.111 27.219 1.145 1 97.38 83 GLN A C 1
ATOM 675 O O . GLN A 1 83 ? 3.053 27.891 0.718 1 97.38 83 GLN A O 1
ATOM 680 N N . TYR A 1 84 ? 2.129 25.938 1.086 1 96.88 84 TYR A N 1
ATOM 681 C CA . TYR A 1 84 ? 3.242 25.188 0.516 1 96.88 84 TYR A CA 1
ATOM 682 C C . TYR A 1 84 ? 3.471 25.562 -0.94 1 96.88 84 TYR A C 1
ATOM 684 O O . TYR A 1 84 ? 4.609 25.781 -1.361 1 96.88 84 TYR A O 1
ATOM 692 N N . ILE A 1 85 ? 2.412 25.641 -1.698 1 93.44 85 ILE A N 1
ATOM 693 C CA . ILE A 1 85 ? 2.51 25.953 -3.119 1 93.44 85 ILE A CA 1
ATOM 694 C C . ILE A 1 85 ? 3.031 27.375 -3.301 1 93.44 85 ILE A C 1
ATOM 696 O O . ILE A 1 85 ? 3.877 27.625 -4.164 1 93.44 85 ILE A O 1
ATOM 700 N N . ILE A 1 86 ? 2.518 28.266 -2.51 1 93.12 86 ILE A N 1
ATOM 701 C CA . ILE A 1 86 ? 2.924 29.656 -2.6 1 93.12 86 ILE A CA 1
ATOM 702 C C . ILE A 1 86 ? 4.41 29.781 -2.27 1 93.12 86 ILE A C 1
ATOM 704 O O . ILE A 1 86 ? 5.148 30.484 -2.965 1 93.12 86 ILE A O 1
ATOM 708 N N . GLU A 1 87 ? 4.848 29.125 -1.247 1 95.44 87 GLU A N 1
ATOM 709 C CA . GLU A 1 87 ? 6.242 29.156 -0.824 1 95.44 87 GLU A CA 1
ATOM 710 C C . GLU A 1 87 ? 7.156 28.531 -1.874 1 95.44 87 GLU A C 1
ATOM 712 O O . GLU A 1 87 ? 8.359 28.812 -1.908 1 95.44 87 GLU A O 1
ATOM 717 N N . ASN A 1 88 ? 6.578 27.641 -2.705 1 94.88 88 ASN A N 1
ATOM 718 C CA . ASN A 1 88 ? 7.371 26.922 -3.705 1 94.88 88 ASN A CA 1
ATOM 719 C C . ASN A 1 88 ? 6.895 27.234 -5.121 1 94.88 88 ASN A C 1
ATOM 721 O O . ASN A 1 88 ? 6.953 26.375 -6.004 1 94.88 88 ASN A O 1
ATOM 725 N N . GLU A 1 89 ? 6.383 28.375 -5.328 1 90.75 89 GLU A N 1
ATOM 726 C CA . GLU A 1 89 ? 5.734 28.766 -6.574 1 90.75 89 GLU A CA 1
ATOM 727 C C . GLU A 1 89 ? 6.664 28.578 -7.77 1 90.75 89 GLU A C 1
ATOM 729 O O . GLU A 1 89 ? 6.219 28.203 -8.852 1 90.75 89 GLU A O 1
ATOM 734 N N . LYS A 1 90 ? 7.867 28.797 -7.625 1 91.75 90 LYS A N 1
ATOM 735 C CA . LYS A 1 90 ? 8.828 28.672 -8.719 1 91.75 90 LYS A CA 1
ATOM 736 C C . LYS A 1 90 ? 8.883 27.25 -9.242 1 91.75 90 LYS A C 1
ATOM 738 O O . LYS A 1 90 ? 9.016 27.031 -10.453 1 91.75 90 LYS A O 1
ATOM 743 N N . ASP A 1 91 ? 8.727 26.297 -8.375 1 91 91 ASP A N 1
ATOM 744 C CA . ASP A 1 91 ? 8.836 24.891 -8.734 1 91 91 ASP A CA 1
ATOM 745 C C . ASP A 1 91 ? 7.527 24.375 -9.336 1 91 91 ASP A C 1
ATOM 747 O O . ASP A 1 91 ? 7.531 23.391 -10.086 1 91 91 ASP A O 1
ATOM 751 N N . TYR A 1 92 ? 6.383 25.109 -9.062 1 87.38 92 TYR A N 1
ATOM 752 C CA . TYR A 1 92 ? 5.094 24.531 -9.422 1 87.38 92 TYR A CA 1
ATOM 753 C C . TYR A 1 92 ? 4.285 25.5 -10.281 1 87.38 92 TYR A C 1
ATOM 755 O O . TYR A 1 92 ? 3.057 25.422 -10.336 1 87.38 92 TYR A O 1
ATOM 763 N N . LYS A 1 93 ? 4.914 26.359 -10.82 1 84.75 93 LYS A N 1
ATOM 764 C CA . LYS A 1 93 ? 4.266 27.391 -11.625 1 84.75 93 LYS A CA 1
ATOM 765 C C . LYS A 1 93 ? 3.346 26.781 -12.672 1 84.75 93 LYS A C 1
ATOM 767 O O . LYS A 1 93 ? 2.191 27.188 -12.812 1 84.75 93 LYS A O 1
ATOM 772 N N . ASP A 1 94 ? 3.828 25.828 -13.453 1 83.5 94 ASP A N 1
ATOM 773 C CA . ASP A 1 94 ? 3.039 25.188 -14.5 1 83.5 94 ASP A CA 1
ATOM 774 C C . ASP A 1 94 ? 1.79 24.531 -13.922 1 83.5 94 ASP A C 1
ATOM 776 O O . ASP A 1 94 ? 0.717 24.578 -14.523 1 83.5 94 ASP A O 1
ATOM 780 N N . LEU A 1 95 ? 1.954 24 -12.797 1 78.5 95 LEU A N 1
ATOM 781 C CA . LEU A 1 95 ? 0.825 23.312 -12.172 1 78.5 95 LEU A CA 1
ATOM 782 C C . LEU A 1 95 ? -0.191 24.328 -11.648 1 78.5 95 LEU A C 1
ATOM 784 O O . LEU A 1 95 ? -1.398 24.078 -11.688 1 78.5 95 LEU A O 1
ATOM 788 N N . ILE A 1 96 ? 0.307 25.375 -11.141 1 77.94 96 ILE A N 1
ATOM 789 C CA . ILE A 1 96 ? -0.542 26.438 -10.617 1 77.94 96 ILE A CA 1
ATOM 790 C C . ILE A 1 96 ? -1.308 27.109 -11.758 1 77.94 96 ILE A C 1
ATOM 792 O O . ILE A 1 96 ? -2.512 27.344 -11.656 1 77.94 96 ILE A O 1
ATOM 796 N N . ASP A 1 97 ? -0.646 27.266 -12.789 1 80.88 97 ASP A N 1
ATOM 797 C CA . ASP A 1 97 ? -1.23 28 -13.914 1 80.88 97 ASP A CA 1
ATOM 798 C C . ASP A 1 97 ? -2.162 27.094 -14.727 1 80.88 97 ASP A C 1
ATOM 800 O O . ASP A 1 97 ? -3.119 27.578 -15.336 1 80.88 97 ASP A O 1
ATOM 804 N N . PHE A 1 98 ? -1.898 25.797 -14.68 1 81 98 PHE A N 1
ATOM 805 C CA . PHE A 1 98 ? -2.656 24.828 -15.453 1 81 98 PHE A CA 1
ATOM 806 C C . PHE A 1 98 ? -3.004 23.609 -14.609 1 81 98 PHE A C 1
ATOM 808 O O . PHE A 1 98 ? -2.449 22.531 -14.805 1 81 98 PHE A O 1
ATOM 815 N N . PRO A 1 99 ? -3.938 23.922 -13.688 1 71.69 99 PRO A N 1
ATOM 816 C CA . PRO A 1 99 ? -4.277 22.797 -12.797 1 71.69 99 PRO A CA 1
ATOM 817 C C . PRO A 1 99 ? -4.828 21.594 -13.555 1 71.69 99 PRO A C 1
ATOM 819 O O . PRO A 1 99 ? -5.539 21.75 -14.547 1 71.69 99 PRO A O 1
ATOM 822 N N . ARG A 1 100 ? -4.332 20.422 -13.25 1 70.5 100 ARG A N 1
ATOM 823 C CA . ARG A 1 100 ? -4.859 19.188 -13.836 1 70.5 100 ARG A CA 1
ATOM 824 C C . ARG A 1 100 ? -6.281 18.922 -13.352 1 70.5 100 ARG A C 1
ATOM 826 O O . ARG A 1 100 ? -6.633 19.266 -12.219 1 70.5 100 ARG A O 1
ATOM 833 N N . PRO A 1 101 ? -7.043 18.406 -14.344 1 69.06 101 PRO A N 1
ATOM 834 C CA . PRO A 1 101 ? -8.398 18.078 -13.898 1 69.06 101 PRO A CA 1
ATOM 835 C C . PRO A 1 101 ? -8.406 17.047 -12.766 1 69.06 101 PRO A C 1
ATOM 837 O O . PRO A 1 101 ? -7.453 16.266 -12.617 1 69.06 101 PRO A O 1
ATOM 840 N N . ASP A 1 102 ? -9.422 17.188 -11.93 1 63.22 102 ASP A N 1
ATOM 841 C CA . ASP A 1 102 ? -9.594 16.219 -10.867 1 63.22 102 ASP A CA 1
ATOM 842 C C . ASP A 1 102 ? -9.719 14.805 -11.43 1 63.22 102 ASP A C 1
ATOM 844 O O . ASP A 1 102 ? -10.297 14.609 -12.508 1 63.22 102 ASP A O 1
ATOM 848 N N . PRO A 1 103 ? -9.094 13.883 -10.727 1 62.41 103 PRO A N 1
ATOM 849 C CA . PRO A 1 103 ? -9.195 12.508 -11.227 1 62.41 103 PRO A CA 1
ATOM 850 C C . PRO A 1 103 ? -10.641 12.008 -11.281 1 62.41 103 PRO A C 1
ATOM 852 O O . PRO A 1 103 ? -11.445 12.336 -10.406 1 62.41 103 PRO A O 1
ATOM 855 N N . SER A 1 104 ? -10.977 11.461 -12.344 1 60.59 104 SER A N 1
ATOM 856 C CA . SER A 1 104 ? -12.328 10.984 -12.609 1 60.59 104 SER A CA 1
ATOM 857 C C . SER A 1 104 ? -12.758 9.938 -11.586 1 60.59 104 SER A C 1
ATOM 859 O O . SER A 1 104 ? -13.938 9.812 -11.273 1 60.59 104 SER A O 1
ATOM 861 N N . ASP A 1 105 ? -11.883 9.188 -11.062 1 58.31 105 ASP A N 1
ATOM 862 C CA . ASP A 1 105 ? -12.234 8.008 -10.281 1 58.31 105 ASP A CA 1
ATOM 863 C C . ASP A 1 105 ? -12.109 8.281 -8.789 1 58.31 105 ASP A C 1
ATOM 865 O O . ASP A 1 105 ? -11.977 7.352 -7.988 1 58.31 105 ASP A O 1
ATOM 869 N N . TYR A 1 106 ? -12.195 9.586 -8.391 1 61.38 106 TYR A N 1
ATOM 870 C CA . TYR A 1 106 ? -12.133 9.867 -6.965 1 61.38 106 TYR A CA 1
ATOM 871 C C . TYR A 1 106 ? -13.383 9.359 -6.25 1 61.38 106 TYR A C 1
ATOM 873 O O . TYR A 1 106 ? -14.508 9.594 -6.703 1 61.38 106 TYR A O 1
ATOM 881 N N . PRO A 1 107 ? -13.242 8.375 -5.32 1 60.47 107 PRO A N 1
ATOM 882 C CA . PRO A 1 107 ? -14.422 7.824 -4.648 1 60.47 107 PRO A CA 1
ATOM 883 C C . PRO A 1 107 ? -15.406 8.906 -4.199 1 60.47 107 PRO A C 1
ATOM 885 O O . PRO A 1 107 ? -16.625 8.688 -4.219 1 60.47 107 PRO A O 1
ATOM 888 N N . ASP A 1 108 ? -15 10.016 -3.541 1 57.62 108 ASP A N 1
ATOM 889 C CA . ASP A 1 108 ? -15.82 11.156 -3.137 1 57.62 108 ASP A CA 1
ATOM 890 C C . ASP A 1 108 ? -15.352 12.438 -3.82 1 57.62 108 ASP A C 1
ATOM 892 O O . ASP A 1 108 ? -14.344 13.023 -3.426 1 57.62 108 ASP A O 1
ATOM 896 N N . LYS A 1 109 ? -15.945 12.703 -4.98 1 56.38 109 LYS A N 1
ATOM 897 C CA . LYS A 1 109 ? -15.586 13.875 -5.77 1 56.38 109 LYS A CA 1
ATOM 898 C C . LYS A 1 109 ? -15.625 15.141 -4.922 1 56.38 109 LYS A C 1
ATOM 900 O O . LYS A 1 109 ? -14.82 16.062 -5.125 1 56.38 109 LYS A O 1
ATOM 905 N N . GLU A 1 110 ? -16.609 15.422 -4.059 1 57.72 110 GLU A N 1
ATOM 906 C CA . GLU A 1 110 ? -16.797 16.656 -3.287 1 57.72 110 GLU A CA 1
ATOM 907 C C . GLU A 1 110 ? -15.648 16.859 -2.301 1 57.72 110 GLU A C 1
ATOM 909 O O . GLU A 1 110 ? -15.359 17.984 -1.903 1 57.72 110 GLU A O 1
ATOM 914 N N . GLY A 1 111 ? -14.852 15.766 -2.15 1 67.5 111 GLY A N 1
ATOM 915 C CA . GLY A 1 111 ? -13.836 15.898 -1.119 1 67.5 111 GLY A CA 1
ATOM 916 C C . GLY A 1 111 ? -12.43 15.719 -1.646 1 67.5 111 GLY A C 1
ATOM 917 O O . GLY A 1 111 ? -11.539 15.281 -0.917 1 67.5 111 GLY A O 1
ATOM 918 N N . SER A 1 112 ? -12.336 16.094 -2.873 1 78.19 112 SER A N 1
ATOM 919 C CA . SER A 1 112 ? -11.016 15.93 -3.463 1 78.19 112 SER A CA 1
ATOM 920 C C . SER A 1 112 ? -10.023 16.953 -2.906 1 78.19 112 SER A C 1
ATOM 922 O O . SER A 1 112 ? -10.352 18.125 -2.77 1 78.19 112 SER A O 1
ATOM 924 N N . PRO A 1 113 ? -8.875 16.531 -2.523 1 88.38 113 PRO A N 1
ATOM 925 C CA . PRO A 1 113 ? -7.879 17.469 -2.006 1 88.38 113 PRO A CA 1
ATOM 926 C C . PRO A 1 113 ? -7.469 18.516 -3.035 1 88.38 113 PRO A C 1
ATOM 928 O O . PRO A 1 113 ? -7.461 18.25 -4.238 1 88.38 113 PRO A O 1
ATOM 931 N N . SER A 1 114 ? -7.262 19.688 -2.58 1 88.5 114 SER A N 1
ATOM 932 C CA . SER A 1 114 ? -6.809 20.766 -3.451 1 88.5 114 SER A CA 1
ATOM 933 C C . SER A 1 114 ? -5.465 20.438 -4.094 1 88.5 114 SER A C 1
ATOM 935 O O . SER A 1 114 ? -4.754 19.547 -3.629 1 88.5 114 SER A O 1
ATOM 937 N N . VAL A 1 115 ? -5.133 21.188 -5.141 1 87.62 115 VAL A N 1
ATOM 938 C CA . VAL A 1 115 ? -3.887 20.969 -5.863 1 87.62 115 VAL A CA 1
ATOM 939 C C . VAL A 1 115 ? -2.701 21.094 -4.91 1 87.62 115 VAL A C 1
ATOM 941 O O . VAL A 1 115 ? -1.771 20.281 -4.949 1 87.62 115 VAL A O 1
ATOM 944 N N . GLY A 1 116 ? -2.711 22.141 -4.062 1 92.25 116 GLY A N 1
ATOM 945 C CA . GLY A 1 116 ? -1.644 22.328 -3.092 1 92.25 116 GLY A CA 1
ATOM 946 C C . GLY A 1 116 ? -1.485 21.156 -2.139 1 92.25 116 GLY A C 1
ATOM 947 O O . GLY A 1 116 ? -0.365 20.734 -1.847 1 92.25 116 GLY A O 1
ATOM 948 N N . CYS A 1 117 ? -2.588 20.656 -1.706 1 94.69 117 CYS A N 1
ATOM 949 C CA . CYS A 1 117 ? -2.564 19.516 -0.786 1 94.69 117 CYS A CA 1
ATOM 950 C C . CYS A 1 117 ? -2.039 18.266 -1.476 1 94.69 117 CYS A C 1
ATOM 952 O O . CYS A 1 117 ? -1.291 17.5 -0.878 1 94.69 117 CYS A O 1
ATOM 954 N N . ARG A 1 118 ? -2.41 18.047 -2.727 1 92.12 118 ARG A N 1
ATOM 955 C CA . ARG A 1 118 ? -1.935 16.891 -3.479 1 92.12 118 ARG A CA 1
ATOM 956 C C . ARG A 1 118 ? -0.421 16.938 -3.656 1 92.12 118 ARG A C 1
ATOM 958 O O . ARG A 1 118 ? 0.271 15.961 -3.391 1 92.12 118 ARG A O 1
ATOM 965 N N . ILE A 1 119 ? 0.037 18.094 -4.023 1 92.56 119 ILE A N 1
ATOM 966 C CA . ILE A 1 119 ? 1.469 18.266 -4.25 1 92.56 119 ILE A CA 1
ATOM 967 C C . ILE A 1 119 ? 2.219 18.125 -2.926 1 92.56 119 ILE A C 1
ATOM 969 O O . ILE A 1 119 ? 3.283 17.5 -2.873 1 92.56 119 ILE A O 1
ATOM 973 N N . PHE A 1 120 ? 1.6 18.75 -1.954 1 95.81 120 PHE A N 1
ATOM 974 C CA . PHE A 1 120 ? 2.168 18.703 -0.611 1 95.81 120 PHE A CA 1
ATOM 975 C C . PHE A 1 120 ? 2.393 17.266 -0.167 1 95.81 120 PHE A C 1
ATOM 977 O O . PHE A 1 120 ? 3.494 16.906 0.254 1 95.81 120 PHE A O 1
ATOM 984 N N . VAL A 1 121 ? 1.495 16.359 -0.339 1 95.88 121 VAL A N 1
ATOM 985 C CA . VAL A 1 121 ? 1.58 14.953 0.044 1 95.88 121 VAL A CA 1
ATOM 986 C C . VAL A 1 121 ? 2.535 14.219 -0.894 1 95.88 121 VAL A C 1
ATOM 988 O O . VAL A 1 121 ? 3.41 13.484 -0.443 1 95.88 121 VAL A O 1
ATOM 991 N N . GLN A 1 122 ? 2.441 14.422 -2.15 1 93.38 122 GLN A N 1
ATOM 992 C CA . GLN A 1 122 ? 3.203 13.695 -3.16 1 93.38 122 GLN A CA 1
ATOM 993 C C . GLN A 1 122 ? 4.703 13.922 -2.986 1 93.38 122 GLN A C 1
ATOM 995 O O . GLN A 1 122 ? 5.504 13.023 -3.25 1 93.38 122 GLN A O 1
ATOM 1000 N N . ARG A 1 123 ? 5.047 15.023 -2.467 1 94.06 123 ARG A N 1
ATOM 1001 C CA . ARG A 1 123 ? 6.461 15.344 -2.289 1 94.06 123 ARG A CA 1
ATOM 1002 C C . ARG A 1 123 ? 7.023 14.664 -1.047 1 94.06 123 ARG A C 1
ATOM 1004 O O . ARG A 1 123 ? 8.242 14.5 -0.923 1 94.06 123 ARG A O 1
ATOM 1011 N N . HIS A 1 124 ? 6.18 14.234 -0.198 1 95.44 124 HIS A N 1
ATOM 1012 C CA . HIS A 1 124 ? 6.68 13.734 1.079 1 95.44 124 HIS A CA 1
ATOM 1013 C C . HIS A 1 124 ? 6.262 12.289 1.311 1 95.44 124 HIS A C 1
ATOM 1015 O O . HIS A 1 124 ? 6.645 11.68 2.311 1 95.44 124 HIS A O 1
ATOM 1021 N N . ILE A 1 125 ? 5.523 11.664 0.378 1 95.75 125 ILE A N 1
ATOM 1022 C CA . ILE A 1 125 ? 4.949 10.336 0.552 1 95.75 125 ILE A CA 1
ATOM 1023 C C . ILE A 1 125 ? 6.066 9.305 0.693 1 95.75 125 ILE A C 1
ATOM 1025 O O . ILE A 1 125 ? 5.93 8.328 1.429 1 95.75 125 ILE A O 1
ATOM 1029 N N . PHE A 1 126 ? 7.215 9.531 0.142 1 91.62 126 PHE A N 1
ATOM 1030 C CA . PHE A 1 126 ? 8.32 8.586 0.176 1 91.62 126 PHE A CA 1
ATOM 1031 C C . PHE A 1 126 ? 8.836 8.398 1.6 1 91.62 126 PHE A C 1
ATOM 1033 O O . PHE A 1 126 ? 9.266 7.309 1.974 1 91.62 126 PHE A O 1
ATOM 1040 N N . ASN A 1 127 ? 8.773 9.422 2.34 1 93.38 127 ASN A N 1
ATOM 1041 C CA . ASN A 1 127 ? 9.273 9.367 3.709 1 93.38 127 ASN A CA 1
ATOM 1042 C C . ASN A 1 127 ? 8.172 8.992 4.695 1 93.38 127 ASN A C 1
ATOM 1044 O O . ASN A 1 127 ? 8.453 8.609 5.832 1 93.38 127 ASN A O 1
ATOM 1048 N N . ILE A 1 128 ? 6.941 9.023 4.328 1 95.62 128 ILE A N 1
ATOM 1049 C CA . ILE A 1 128 ? 5.805 8.789 5.211 1 95.62 128 ILE A CA 1
ATOM 1050 C C . ILE A 1 128 ? 5.383 7.328 5.133 1 95.62 128 ILE A C 1
ATOM 1052 O O . ILE A 1 128 ? 5.141 6.688 6.16 1 95.62 128 ILE A O 1
ATOM 1056 N N . LEU A 1 129 ? 5.395 6.816 3.961 1 93.69 129 LEU A N 1
ATOM 1057 C CA . LEU A 1 129 ? 4.727 5.559 3.654 1 93.69 129 LEU A CA 1
ATOM 1058 C C . LEU A 1 129 ? 5.387 4.398 4.391 1 93.69 129 LEU A C 1
ATOM 1060 O O . LEU A 1 129 ? 4.699 3.547 4.961 1 93.69 129 LEU A O 1
ATOM 1064 N N . PRO A 1 130 ? 6.773 4.352 4.473 1 89.25 130 PRO A N 1
ATOM 1065 C CA . PRO A 1 130 ? 7.387 3.232 5.191 1 89.25 130 PRO A CA 1
ATOM 1066 C C . PRO A 1 130 ? 6.969 3.176 6.66 1 89.25 130 PRO A C 1
ATOM 1068 O O . PRO A 1 130 ? 6.695 2.094 7.184 1 89.25 130 PRO A O 1
ATOM 1071 N N . ILE A 1 131 ? 6.828 4.285 7.273 1 87.94 131 ILE A N 1
ATOM 1072 C CA . ILE A 1 131 ? 6.445 4.371 8.68 1 87.94 131 ILE A CA 1
ATOM 1073 C C . ILE A 1 131 ? 4.98 3.971 8.836 1 87.94 131 ILE A C 1
ATOM 1075 O O . ILE A 1 131 ? 4.633 3.223 9.758 1 87.94 131 ILE A O 1
ATOM 1079 N N . LEU A 1 132 ? 4.234 4.387 7.918 1 91.75 132 LEU A N 1
ATOM 1080 C CA . LEU A 1 132 ? 2.799 4.129 7.973 1 91.75 132 LEU A CA 1
ATOM 1081 C C . LEU A 1 132 ? 2.508 2.643 7.777 1 91.75 132 LEU A C 1
ATOM 1083 O O . LEU A 1 132 ? 1.596 2.1 8.406 1 91.75 132 LEU A O 1
ATOM 1087 N N . LEU A 1 133 ? 3.252 2.033 6.898 1 88.75 133 LEU A N 1
ATOM 1088 C CA . LEU A 1 133 ? 3.049 0.614 6.629 1 88.75 133 LEU A CA 1
ATOM 1089 C C . LEU A 1 133 ? 3.252 -0.213 7.895 1 88.75 133 LEU A C 1
ATOM 1091 O O . LEU A 1 133 ? 2.549 -1.201 8.117 1 88.75 133 LEU A O 1
ATOM 1095 N N . HIS A 1 134 ? 4.098 0.173 8.75 1 86.88 134 HIS A N 1
ATOM 1096 C CA . HIS A 1 134 ? 4.312 -0.499 10.031 1 86.88 134 HIS A CA 1
ATOM 1097 C C . HIS A 1 134 ? 3.102 -0.338 10.945 1 86.88 134 HIS A C 1
ATOM 1099 O O . HIS A 1 134 ? 2.691 -1.291 11.609 1 86.88 134 HIS A O 1
ATOM 1105 N N . ASP A 1 135 ? 2.523 0.766 10.938 1 89.44 135 ASP A N 1
ATOM 1106 C CA . ASP A 1 135 ? 1.415 1.067 11.836 1 89.44 135 ASP A CA 1
ATOM 1107 C C . ASP A 1 135 ? 0.14 0.352 11.398 1 89.44 135 ASP A C 1
ATOM 1109 O O . ASP A 1 135 ? -0.719 0.038 12.227 1 89.44 135 ASP A O 1
ATOM 1113 N N . VAL A 1 136 ? -0.025 0.115 10.141 1 90.44 136 VAL A N 1
ATOM 1114 C CA . VAL A 1 136 ? -1.216 -0.548 9.617 1 90.44 136 VAL A CA 1
ATOM 1115 C C . VAL A 1 136 ? -1.214 -2.018 10.031 1 90.44 136 VAL A C 1
ATOM 1117 O O . VAL A 1 136 ? -2.258 -2.674 10.016 1 90.44 136 VAL A O 1
ATOM 1120 N N . ALA A 1 137 ? -0.101 -2.5 10.398 1 86.19 137 ALA A N 1
ATOM 1121 C CA . ALA A 1 137 ? 0.033 -3.889 10.828 1 86.19 137 ALA A CA 1
ATOM 1122 C C . ALA A 1 137 ? 0.114 -3.982 12.352 1 86.19 137 ALA A C 1
ATOM 1124 O O . ALA A 1 137 ? 0.436 -5.039 12.898 1 86.19 137 ALA A O 1
ATOM 1125 N N . ASP A 1 138 ? -0.111 -2.926 13.039 1 87.19 138 ASP A N 1
ATOM 1126 C CA . ASP A 1 138 ? -0.028 -2.875 14.492 1 87.19 138 ASP A CA 1
ATOM 1127 C C . ASP A 1 138 ? -1.051 -3.811 15.133 1 87.19 138 ASP A C 1
ATOM 1129 O O . ASP A 1 138 ? -2.152 -3.988 14.609 1 87.19 138 ASP A O 1
ATOM 1133 N N . TRP A 1 139 ? -0.722 -4.336 16.234 1 87.88 139 TRP A N 1
ATOM 1134 C CA . TRP A 1 139 ? -1.631 -5.258 16.906 1 87.88 139 TRP A CA 1
ATOM 1135 C C . TRP A 1 139 ? -2.775 -4.5 17.562 1 87.88 139 TRP A C 1
ATOM 1137 O O . TRP A 1 139 ? -3.793 -5.098 17.938 1 87.88 139 TRP A O 1
ATOM 1147 N N . VAL A 1 140 ? -2.586 -3.229 17.812 1 89.31 140 VAL A N 1
ATOM 1148 C CA . VAL A 1 140 ? -3.621 -2.404 18.422 1 89.31 140 VAL A CA 1
ATOM 1149 C C . VAL A 1 140 ? -4.629 -1.965 17.359 1 89.31 140 VAL A C 1
ATOM 1151 O O . VAL A 1 140 ? -4.289 -1.217 16.453 1 89.31 140 VAL A O 1
ATOM 1154 N N . PRO A 1 141 ? -5.934 -2.293 17.516 1 93.12 141 PRO A N 1
ATOM 1155 C CA . PRO A 1 141 ? -6.938 -1.997 16.484 1 93.12 141 PRO A CA 1
ATOM 1156 C C . PRO A 1 141 ? -7.09 -0.501 16.234 1 93.12 141 PRO A C 1
ATOM 1158 O O . PRO A 1 141 ? -7.242 -0.086 15.078 1 93.12 141 PRO A O 1
ATOM 1161 N N . GLU A 1 142 ? -7.004 0.284 17.25 1 90.75 142 GLU A N 1
ATOM 1162 C CA . GLU A 1 142 ? -7.156 1.726 17.094 1 90.75 142 GLU A CA 1
ATOM 1163 C C . GLU A 1 142 ? -6.051 2.301 16.203 1 90.75 142 GLU A C 1
ATOM 1165 O O . GLU A 1 142 ? -6.297 3.182 15.383 1 90.75 142 GLU A O 1
ATOM 1170 N N . THR A 1 143 ? -4.895 1.813 16.391 1 91.5 143 THR A N 1
ATOM 1171 C CA . THR A 1 143 ? -3.758 2.232 15.578 1 91.5 143 THR A CA 1
ATOM 1172 C C . THR A 1 143 ? -3.945 1.809 14.125 1 91.5 143 THR A C 1
ATOM 1174 O O . THR A 1 143 ? -3.68 2.588 13.203 1 91.5 143 THR A O 1
ATOM 1177 N N . ARG A 1 144 ? -4.465 0.651 13.914 1 92.38 144 ARG A N 1
ATOM 1178 C CA . ARG A 1 144 ? -4.707 0.156 12.562 1 92.38 144 ARG A CA 1
ATOM 1179 C C . ARG A 1 144 ? -5.762 1 11.852 1 92.38 144 ARG A C 1
ATOM 1181 O O . ARG A 1 144 ? -5.602 1.341 10.672 1 92.38 144 ARG A O 1
ATOM 1188 N N . ILE A 1 145 ? -6.75 1.356 12.586 1 94.56 145 ILE A N 1
ATOM 1189 C CA . ILE A 1 145 ? -7.828 2.148 12.008 1 94.56 145 ILE A CA 1
ATOM 1190 C C . ILE A 1 145 ? -7.301 3.527 11.617 1 94.56 145 ILE A C 1
ATOM 1192 O O . ILE A 1 145 ? -7.453 3.953 10.469 1 94.56 145 ILE A O 1
ATOM 1196 N N . LYS A 1 146 ? -6.641 4.168 12.469 1 93.94 146 LYS A N 1
ATOM 1197 C CA . LYS A 1 146 ? -6.16 5.523 12.211 1 93.94 146 LYS A CA 1
ATOM 1198 C C . LYS A 1 146 ? -5.109 5.535 11.109 1 93.94 146 LYS A C 1
ATOM 1200 O O . LYS A 1 146 ? -5.141 6.398 10.227 1 93.94 146 LYS A O 1
ATOM 1205 N N . SER A 1 147 ? -4.227 4.57 11.195 1 95.12 147 SER A N 1
ATOM 1206 C CA . SER A 1 147 ? -3.178 4.516 10.18 1 95.12 147 SER A CA 1
ATOM 1207 C C . SER A 1 147 ? -3.75 4.156 8.812 1 95.12 147 SER A C 1
ATOM 1209 O O . SER A 1 147 ? -3.277 4.648 7.789 1 95.12 147 SER A O 1
ATOM 1211 N N . SER A 1 148 ? -4.75 3.344 8.789 1 94.88 148 SER A N 1
ATOM 1212 C CA . SER A 1 148 ? -5.406 3.006 7.531 1 94.88 148 SER A CA 1
ATOM 1213 C C . SER A 1 148 ? -6.105 4.219 6.93 1 94.88 148 SER A C 1
ATOM 1215 O O . SER A 1 148 ? -6.113 4.402 5.711 1 94.88 148 SER A O 1
ATOM 1217 N N . LYS A 1 149 ? -6.664 5.035 7.77 1 94.69 149 LYS A N 1
ATOM 1218 C CA . LYS A 1 149 ? -7.277 6.273 7.297 1 94.69 149 LYS A CA 1
ATOM 1219 C C . LYS A 1 149 ? -6.238 7.195 6.668 1 94.69 149 LYS A C 1
ATOM 1221 O O . LYS A 1 149 ? -6.488 7.801 5.625 1 94.69 149 LYS A O 1
ATOM 1226 N N . VAL A 1 150 ? -5.176 7.266 7.312 1 96.38 150 VAL A N 1
ATOM 1227 C CA . VAL A 1 150 ? -4.098 8.109 6.812 1 96.38 150 VAL A CA 1
ATOM 1228 C C . VAL A 1 150 ? -3.588 7.566 5.48 1 96.38 150 VAL A C 1
ATOM 1230 O O . VAL A 1 150 ? -3.406 8.32 4.523 1 96.38 150 VAL A O 1
ATOM 1233 N N . LEU A 1 151 ? -3.395 6.254 5.445 1 94.69 151 LEU A N 1
ATOM 1234 C CA . LEU A 1 151 ? -2.926 5.633 4.215 1 94.69 151 LEU A CA 1
ATOM 1235 C C . LEU A 1 151 ? -3.928 5.844 3.084 1 94.69 151 LEU A C 1
ATOM 1237 O O . LEU A 1 151 ? -3.539 6.133 1.949 1 94.69 151 LEU A O 1
ATOM 1241 N N . TYR A 1 152 ? -5.141 5.738 3.441 1 93.56 152 TYR A N 1
ATOM 1242 C CA . TYR A 1 152 ? -6.203 6.012 2.48 1 93.56 152 TYR A CA 1
ATOM 1243 C C . TYR A 1 152 ? -6.094 7.434 1.938 1 93.56 152 TYR A C 1
ATOM 1245 O O . TYR A 1 152 ? -6.188 7.652 0.728 1 93.56 152 TYR A O 1
ATOM 1253 N N . SER A 1 153 ? -5.91 8.336 2.775 1 93.81 153 SER A N 1
ATOM 1254 C CA . SER A 1 153 ? -5.781 9.742 2.398 1 93.81 153 SER A CA 1
ATOM 1255 C C . SER A 1 153 ? -4.57 9.961 1.498 1 93.81 153 SER A C 1
ATOM 1257 O O . SER A 1 153 ? -4.637 10.727 0.533 1 93.81 153 SER A O 1
ATOM 1259 N N . LEU A 1 154 ? -3.475 9.281 1.784 1 94.62 154 LEU A N 1
ATOM 1260 C CA . LEU A 1 154 ? -2.275 9.398 0.96 1 94.62 154 LEU A CA 1
ATOM 1261 C C . LEU A 1 154 ? -2.541 8.898 -0.458 1 94.62 154 LEU A C 1
ATOM 1263 O O . LEU A 1 154 ? -2.119 9.531 -1.429 1 94.62 154 LEU A O 1
ATOM 1267 N N . VAL A 1 155 ? -3.238 7.812 -0.523 1 91.06 155 VAL A N 1
ATOM 1268 C CA . VAL A 1 155 ? -3.576 7.234 -1.819 1 91.06 155 VAL A CA 1
ATOM 1269 C C . VAL A 1 155 ? -4.422 8.219 -2.621 1 91.06 155 VAL A C 1
ATOM 1271 O O . VAL A 1 155 ? -4.148 8.469 -3.799 1 91.06 155 VAL A O 1
ATOM 1274 N N . LEU A 1 156 ? -5.352 8.797 -2.008 1 89.06 156 LEU A N 1
ATOM 1275 C CA . LEU A 1 156 ? -6.25 9.734 -2.676 1 89.06 156 LEU A CA 1
ATOM 1276 C C . LEU A 1 156 ? -5.496 10.977 -3.139 1 89.06 156 LEU A C 1
ATOM 1278 O O . LEU A 1 156 ? -5.777 11.523 -4.211 1 89.06 156 LEU A O 1
ATOM 1282 N N . HIS A 1 157 ? -4.586 11.422 -2.355 1 91.88 157 HIS A N 1
ATOM 1283 C CA . HIS A 1 157 ? -3.807 12.609 -2.697 1 91.88 157 HIS A CA 1
ATOM 1284 C C . HIS A 1 157 ? -2.863 12.328 -3.863 1 91.88 157 HIS A C 1
ATOM 1286 O O . HIS A 1 157 ? -2.516 13.242 -4.617 1 91.88 157 HIS A O 1
ATOM 1292 N N . SER A 1 158 ? -2.465 11.109 -4.02 1 88.44 158 SER A N 1
ATOM 1293 C CA . SER A 1 158 ? -1.46 10.758 -5.02 1 88.44 158 SER A CA 1
ATOM 1294 C C . SER A 1 158 ? -2.107 10.43 -6.359 1 88.44 158 SER A C 1
ATOM 1296 O O . SER A 1 158 ? -1.473 10.547 -7.41 1 88.44 158 SER A O 1
ATOM 1298 N N . GLU A 1 159 ? -3.311 9.977 -6.426 1 80.44 159 GLU A N 1
ATOM 1299 C CA . GLU A 1 159 ? -4.121 9.664 -7.598 1 80.44 159 GLU A CA 1
ATOM 1300 C C . GLU A 1 159 ? -3.279 9.008 -8.688 1 80.44 159 GLU A C 1
ATOM 1302 O O . GLU A 1 159 ? -2.758 7.906 -8.508 1 80.44 159 GLU A O 1
ATOM 1307 N N . GLU A 1 160 ? -2.82 9.773 -9.68 1 77.62 160 GLU A N 1
ATOM 1308 C CA . GLU A 1 160 ? -2.188 9.195 -10.859 1 77.62 160 GLU A CA 1
ATOM 1309 C C . GLU A 1 160 ? -0.743 8.797 -10.578 1 77.62 160 GLU A C 1
ATOM 1311 O O . GLU A 1 160 ? -0.165 7.98 -11.297 1 77.62 160 GLU A O 1
ATOM 1316 N N . LYS A 1 161 ? -0.218 9.25 -9.531 1 83.31 161 LYS A N 1
ATOM 1317 C CA . LYS A 1 161 ? 1.198 9.031 -9.25 1 83.31 161 LYS A CA 1
ATOM 1318 C C . LYS A 1 161 ? 1.393 7.902 -8.242 1 83.31 161 LYS A C 1
ATOM 1320 O O . LYS A 1 161 ? 2.525 7.523 -7.938 1 83.31 161 LYS A O 1
ATOM 1325 N N . ILE A 1 162 ? 0.31 7.352 -7.836 1 87.88 162 ILE A N 1
ATOM 1326 C CA . ILE A 1 162 ? 0.384 6.426 -6.711 1 87.88 162 ILE A CA 1
ATOM 1327 C C . ILE A 1 162 ? 1.21 5.203 -7.102 1 87.88 162 ILE A C 1
ATOM 1329 O O . ILE A 1 162 ? 1.978 4.68 -6.289 1 87.88 162 ILE A O 1
ATOM 1333 N N . THR A 1 163 ? 1.084 4.723 -8.352 1 85.06 163 THR A N 1
ATOM 1334 C CA . THR A 1 163 ? 1.842 3.553 -8.781 1 85.06 163 THR A CA 1
ATOM 1335 C C . THR A 1 163 ? 3.342 3.822 -8.703 1 85.06 163 THR A C 1
ATOM 1337 O O . THR A 1 163 ? 4.094 3.027 -8.141 1 85.06 163 THR A O 1
ATOM 1340 N N . MET A 1 164 ? 3.734 4.883 -9.258 1 85.19 164 MET A N 1
ATOM 1341 C CA . MET A 1 164 ? 5.145 5.258 -9.258 1 85.19 164 MET A CA 1
ATOM 1342 C C . MET A 1 164 ? 5.648 5.469 -7.832 1 85.19 164 MET A C 1
ATOM 1344 O O . MET A 1 164 ? 6.742 5.023 -7.488 1 85.19 164 MET A O 1
ATOM 1348 N N . GLN A 1 165 ? 4.875 6.148 -7.016 1 89.5 165 GLN A N 1
ATOM 1349 C CA . GLN A 1 165 ? 5.262 6.426 -5.637 1 89.5 165 GLN A CA 1
ATOM 1350 C C . GLN A 1 165 ? 5.418 5.133 -4.84 1 89.5 165 GLN A C 1
ATOM 1352 O O . GLN A 1 165 ? 6.402 4.957 -4.121 1 89.5 165 GLN A O 1
ATOM 1357 N N . LEU A 1 166 ? 4.445 4.289 -5.02 1 91.19 166 LEU A N 1
ATOM 1358 C CA . LEU A 1 166 ? 4.512 3.01 -4.324 1 91.19 166 LEU A CA 1
ATOM 1359 C C . LEU A 1 166 ? 5.742 2.219 -4.762 1 91.19 166 LEU A C 1
ATOM 1361 O O . LEU A 1 166 ? 6.43 1.625 -3.93 1 91.19 166 LEU A O 1
ATOM 1365 N N . SER A 1 167 ? 6.035 2.201 -6.02 1 89.06 167 SER A N 1
ATOM 1366 C CA . SER A 1 167 ? 7.188 1.476 -6.539 1 89.06 167 SER A CA 1
ATOM 1367 C C . SER A 1 167 ? 8.492 1.999 -5.938 1 89.06 167 SER A C 1
ATOM 1369 O O . SER A 1 167 ? 9.344 1.217 -5.523 1 89.06 167 SER A O 1
ATOM 1371 N N . LYS A 1 168 ? 8.578 3.248 -5.848 1 90.69 168 LYS A N 1
ATOM 1372 C CA . LYS A 1 168 ? 9.781 3.861 -5.289 1 90.69 168 LYS A CA 1
ATOM 1373 C C . LYS A 1 168 ? 9.938 3.521 -3.809 1 90.69 168 LYS A C 1
ATOM 1375 O O . LYS A 1 168 ? 11.039 3.203 -3.352 1 90.69 168 LYS A O 1
ATOM 1380 N N . VAL A 1 169 ? 8.875 3.631 -3.141 1 91.69 169 VAL A N 1
ATOM 1381 C CA . VAL A 1 169 ? 8.898 3.352 -1.708 1 91.69 169 VAL A CA 1
ATOM 1382 C C . VAL A 1 169 ? 9.297 1.896 -1.472 1 91.69 169 VAL A C 1
ATOM 1384 O O . VAL A 1 169 ? 10.133 1.604 -0.619 1 91.69 169 VAL A O 1
ATOM 1387 N N . LEU A 1 170 ? 8.664 1.032 -2.211 1 92.44 170 LEU A N 1
ATOM 1388 C CA . LEU A 1 170 ? 8.945 -0.39 -2.055 1 92.44 170 LEU A CA 1
ATOM 1389 C C . LEU A 1 170 ? 10.398 -0.7 -2.402 1 92.44 170 LEU A C 1
ATOM 1391 O O . LEU A 1 170 ? 11.039 -1.523 -1.744 1 92.44 170 LEU A O 1
ATOM 1395 N N . GLU A 1 171 ? 10.938 -0.069 -3.361 1 92.19 171 GLU A N 1
ATOM 1396 C CA . GLU A 1 171 ? 12.352 -0.202 -3.674 1 92.19 171 GLU A CA 1
ATOM 1397 C C . GLU A 1 171 ? 13.219 0.231 -2.496 1 92.19 171 GLU A C 1
ATOM 1399 O O . GLU A 1 171 ? 14.227 -0.413 -2.188 1 92.19 171 GLU A O 1
ATOM 1404 N N . GLY A 1 172 ? 12.82 1.29 -1.94 1 91.56 172 GLY A N 1
ATOM 1405 C CA . GLY A 1 172 ? 13.539 1.763 -0.765 1 91.56 172 GLY A CA 1
ATOM 1406 C C . GLY A 1 172 ? 13.492 0.784 0.393 1 91.56 172 GLY A C 1
ATOM 1407 O O . GLY A 1 172 ? 14.508 0.538 1.043 1 91.56 172 GLY A O 1
ATOM 1408 N N . ILE A 1 173 ? 12.344 0.252 0.625 1 90.44 173 ILE A N 1
ATOM 1409 C CA . ILE A 1 173 ? 12.172 -0.721 1.697 1 90.44 173 ILE A CA 1
ATOM 1410 C C . ILE A 1 173 ? 13.055 -1.939 1.434 1 90.44 173 ILE A C 1
ATOM 1412 O O . ILE A 1 173 ? 13.75 -2.42 2.334 1 90.44 173 ILE A O 1
ATOM 1416 N N . MET A 1 174 ? 13.023 -2.398 0.253 1 92.94 174 MET A N 1
ATOM 1417 C CA . MET A 1 174 ? 13.82 -3.562 -0.127 1 92.94 174 MET A CA 1
ATOM 1418 C C . MET A 1 174 ? 15.305 -3.285 0.048 1 92.94 174 MET A C 1
ATOM 1420 O O . MET A 1 174 ? 16.047 -4.121 0.576 1 92.94 174 MET A O 1
ATOM 1424 N N . SER A 1 175 ? 15.734 -2.145 -0.379 1 94.06 175 SER A N 1
ATOM 1425 C CA . SER A 1 175 ? 17.141 -1.768 -0.266 1 94.06 175 SER A CA 1
ATOM 1426 C C . SER A 1 175 ? 17.578 -1.691 1.193 1 94.06 175 SER A C 1
ATOM 1428 O O . SER A 1 175 ? 18.656 -2.172 1.551 1 94.06 175 SER A O 1
ATOM 1430 N N . ALA A 1 176 ? 16.766 -1.094 2 1 91.62 176 ALA A N 1
ATOM 1431 C CA . ALA A 1 176 ? 17.062 -0.987 3.426 1 91.62 176 ALA A CA 1
ATOM 1432 C C . ALA A 1 176 ? 17.125 -2.365 4.078 1 91.62 176 ALA A C 1
ATOM 1434 O O . ALA A 1 176 ? 18 -2.625 4.906 1 91.62 176 ALA A O 1
ATOM 1435 N N . ALA A 1 177 ? 16.188 -3.227 3.711 1 92 177 ALA A N 1
ATOM 1436 C CA . ALA A 1 177 ? 16.156 -4.578 4.266 1 92 177 ALA A CA 1
ATOM 1437 C C . ALA A 1 177 ? 17.375 -5.375 3.842 1 92 177 ALA A C 1
ATOM 1439 O O . ALA A 1 177 ? 17.938 -6.145 4.633 1 92 177 ALA A O 1
ATOM 1440 N N . LYS A 1 178 ? 17.797 -5.219 2.635 1 93.62 178 LYS A N 1
ATOM 1441 C CA . LYS A 1 178 ? 19 -5.883 2.148 1 93.62 178 LYS A CA 1
ATOM 1442 C C . LYS A 1 178 ? 20.234 -5.426 2.924 1 93.62 178 LYS A C 1
ATOM 1444 O O . LYS A 1 178 ? 21.125 -6.234 3.23 1 93.62 178 LYS A O 1
ATOM 1449 N N . ALA A 1 179 ? 20.297 -4.184 3.17 1 93.25 179 ALA A N 1
ATOM 1450 C CA . ALA A 1 179 ? 21.406 -3.645 3.949 1 93.25 179 ALA A CA 1
ATOM 1451 C C . ALA A 1 179 ? 21.422 -4.227 5.359 1 93.25 179 ALA A C 1
ATOM 1453 O O . ALA A 1 179 ? 22.5 -4.523 5.898 1 93.25 179 ALA A O 1
ATOM 1454 N N . GLU A 1 180 ? 20.25 -4.355 5.914 1 91.69 180 GLU A N 1
ATOM 1455 C CA . GLU A 1 180 ? 20.125 -4.949 7.242 1 91.69 180 GLU A CA 1
ATOM 1456 C C . GLU A 1 180 ? 20.609 -6.398 7.246 1 91.69 180 GLU A C 1
ATOM 1458 O O . GLU A 1 180 ? 21.25 -6.848 8.203 1 91.69 180 GLU A O 1
ATOM 1463 N N . GLU A 1 181 ? 20.266 -7.172 6.207 1 87.06 181 GLU A N 1
ATOM 1464 C CA . GLU A 1 181 ? 20.672 -8.57 6.078 1 87.06 181 GLU A CA 1
ATOM 1465 C C . GLU A 1 181 ? 22.203 -8.695 5.973 1 87.06 181 GLU A C 1
ATOM 1467 O O . GLU A 1 181 ? 22.781 -9.625 6.523 1 87.06 181 GLU A O 1
ATOM 1472 N N . LYS A 1 182 ? 22.812 -7.832 5.328 1 88.94 182 LYS A N 1
ATOM 1473 C CA . LYS A 1 182 ? 24.266 -7.863 5.145 1 88.94 182 LYS A CA 1
ATOM 1474 C C . LYS A 1 182 ? 24.984 -7.555 6.453 1 88.94 182 LYS A C 1
ATOM 1476 O O . LYS A 1 182 ? 26.047 -8.125 6.73 1 88.94 182 LYS A O 1
ATOM 1481 N N . GLU A 1 183 ? 24.422 -6.723 7.203 1 83.62 183 GLU A N 1
ATOM 1482 C CA . GLU A 1 183 ? 25.031 -6.371 8.477 1 83.62 183 GLU A CA 1
ATOM 1483 C C . GLU A 1 183 ? 24.891 -7.504 9.492 1 83.62 183 GLU A C 1
ATOM 1485 O O . GLU A 1 183 ? 25.719 -7.648 10.398 1 83.62 183 GLU A O 1
ATOM 1490 N N . ALA A 1 184 ? 23.844 -8.203 9.305 1 78.88 184 ALA A N 1
ATOM 1491 C CA . ALA A 1 184 ? 23.578 -9.297 10.234 1 78.88 184 ALA A CA 1
ATOM 1492 C C . ALA A 1 184 ? 24.406 -10.531 9.875 1 78.88 184 ALA A C 1
ATOM 1494 O O . ALA A 1 184 ? 24.625 -11.406 10.719 1 78.88 184 ALA A O 1
ATOM 1495 N N . THR A 1 185 ? 24.859 -10.633 8.625 1 62.91 185 THR A N 1
ATOM 1496 C CA . THR A 1 185 ? 25.719 -11.75 8.242 1 62.91 185 THR A CA 1
ATOM 1497 C C . THR A 1 185 ? 27.188 -11.352 8.32 1 62.91 185 THR A C 1
ATOM 1499 O O . THR A 1 185 ? 27.547 -10.227 7.984 1 62.91 185 THR A O 1
ATOM 1502 N N . MET B 1 1 ? -5.477 -35.156 -6.852 1 31.47 1 MET B N 1
ATOM 1503 C CA . MET B 1 1 ? -5.965 -36.156 -5.934 1 31.47 1 MET B CA 1
ATOM 1504 C C . MET B 1 1 ? -5.613 -35.812 -4.492 1 31.47 1 MET B C 1
ATOM 1506 O O . MET B 1 1 ? -6.441 -35.969 -3.592 1 31.47 1 MET B O 1
ATOM 1510 N N . TYR B 1 2 ? -4.297 -35.531 -4.324 1 35.97 2 TYR B N 1
ATOM 1511 C CA . TYR B 1 2 ? -3.775 -35.312 -2.979 1 35.97 2 TYR B CA 1
ATOM 1512 C C . T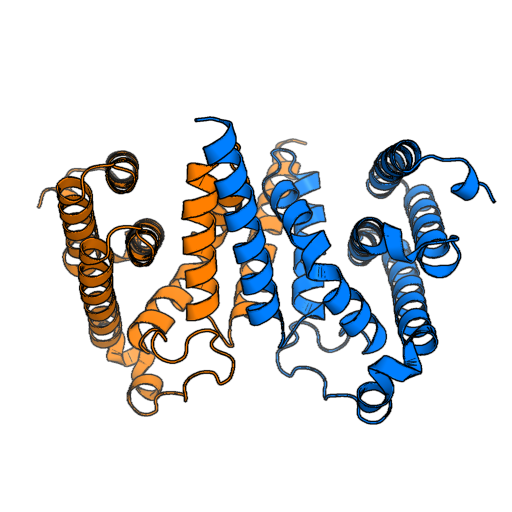YR B 1 2 ? -4.422 -34.094 -2.336 1 35.97 2 TYR B C 1
ATOM 1514 O O . TYR B 1 2 ? -4.469 -33.969 -1.107 1 35.97 2 TYR B O 1
ATOM 1522 N N . CYS B 1 3 ? -4.871 -33.188 -3.158 1 42.5 3 CYS B N 1
ATOM 1523 C CA . CYS B 1 3 ? -5.465 -31.953 -2.627 1 42.5 3 CYS B CA 1
ATOM 1524 C C . CYS B 1 3 ? -6.836 -32.25 -2.021 1 42.5 3 CYS B C 1
ATOM 1526 O O . CYS B 1 3 ? -7.387 -31.406 -1.306 1 42.5 3 CYS B O 1
ATOM 1528 N N . GLU B 1 4 ? -7.426 -33.312 -2.473 1 42.84 4 GLU B N 1
ATOM 1529 C CA . GLU B 1 4 ? -8.742 -33.719 -1.978 1 42.84 4 GLU B CA 1
ATOM 1530 C C . GLU B 1 4 ? -8.719 -33.938 -0.467 1 42.84 4 GLU B C 1
ATOM 1532 O O . GLU B 1 4 ? -9.742 -33.781 0.203 1 42.84 4 GLU B O 1
ATOM 1537 N N . LEU B 1 5 ? -7.547 -34.406 0.081 1 44.06 5 LEU B N 1
ATOM 1538 C CA . LEU B 1 5 ? -7.578 -34.938 1.44 1 44.06 5 LEU B CA 1
ATOM 1539 C C . LEU B 1 5 ? -7.238 -33.844 2.453 1 44.06 5 LEU B C 1
ATOM 1541 O O . LEU B 1 5 ? -7.348 -34.062 3.662 1 44.06 5 LEU B O 1
ATOM 1545 N N . LEU B 1 6 ? -6.664 -32.875 1.964 1 49.97 6 LEU B N 1
ATOM 1546 C CA . LEU B 1 6 ? -6.234 -31.922 3 1 49.97 6 LEU B CA 1
ATOM 1547 C C . LEU B 1 6 ? -7.352 -30.953 3.346 1 49.97 6 LEU B C 1
ATOM 1549 O O . LEU B 1 6 ? -8.016 -30.422 2.451 1 49.97 6 LEU B O 1
ATOM 1553 N N . ASN B 1 7 ? -7.789 -31.047 4.504 1 67.56 7 ASN B N 1
ATOM 1554 C CA . ASN B 1 7 ? -8.695 -30 4.945 1 67.56 7 ASN B CA 1
ATOM 1555 C C . ASN B 1 7 ? -8.062 -28.609 4.789 1 67.56 7 ASN B C 1
ATOM 1557 O O . ASN B 1 7 ? -6.859 -28.5 4.535 1 67.56 7 ASN B O 1
ATOM 1561 N N . ASN B 1 8 ? -8.883 -27.641 4.621 1 76.44 8 ASN B N 1
ATOM 1562 C CA . ASN B 1 8 ? -8.469 -26.266 4.355 1 76.44 8 ASN B CA 1
ATOM 1563 C C . ASN B 1 8 ? -7.312 -25.844 5.262 1 76.44 8 ASN B C 1
ATOM 1565 O O . ASN B 1 8 ? -6.371 -25.203 4.812 1 76.44 8 ASN B O 1
ATOM 1569 N N . LYS B 1 9 ? -7.336 -26.391 6.426 1 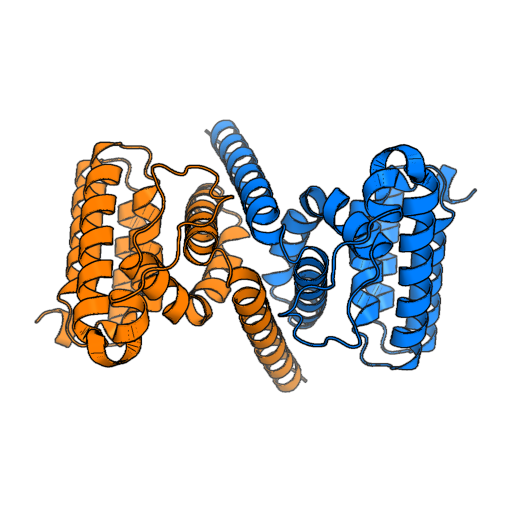83.56 9 LYS B N 1
ATOM 1570 C CA . LYS B 1 9 ? -6.301 -26.016 7.387 1 83.56 9 LYS B CA 1
ATOM 1571 C C . LYS B 1 9 ? -4.977 -26.703 7.055 1 83.56 9 LYS B C 1
ATOM 1573 O O . LYS B 1 9 ? -3.916 -26.078 7.137 1 83.56 9 LYS B O 1
ATOM 1578 N N . GLU B 1 10 ? -5.094 -28 6.699 1 85 10 GLU B N 1
ATOM 1579 C CA . GLU B 1 10 ? -3.887 -28.75 6.352 1 85 10 GLU B CA 1
ATOM 1580 C C . GLU B 1 10 ? -3.238 -28.188 5.086 1 85 10 GLU B C 1
ATOM 1582 O O . GLU B 1 10 ? -2.012 -28.125 4.988 1 85 10 GLU B O 1
ATOM 1587 N N . PHE B 1 11 ? -4.074 -27.875 4.262 1 89.06 11 PHE B N 1
ATOM 1588 C CA . PHE B 1 11 ? -3.562 -27.297 3.023 1 89.06 11 PHE B CA 1
ATOM 1589 C C . PHE B 1 11 ? -2.824 -26 3.293 1 89.06 11 PHE B C 1
ATOM 1591 O O . PHE B 1 11 ? -1.723 -25.781 2.783 1 89.06 11 PHE B O 1
ATOM 1598 N N . GLU B 1 12 ? -3.363 -25.219 4.082 1 88.12 12 GLU B N 1
ATOM 1599 C CA . GLU B 1 12 ? -2.734 -23.938 4.426 1 88.12 12 GLU B CA 1
ATOM 1600 C C . GLU B 1 12 ? -1.386 -24.156 5.102 1 88.12 12 GLU B C 1
ATOM 1602 O O . GLU B 1 12 ? -0.428 -23.422 4.84 1 88.12 12 GLU B O 1
ATOM 1607 N N . GLU B 1 13 ? -1.364 -25.125 5.949 1 90 13 GLU B N 1
ATOM 1608 C CA . GLU B 1 13 ? -0.101 -25.453 6.598 1 90 13 GLU B CA 1
ATOM 1609 C C . GLU B 1 13 ? 0.94 -25.906 5.578 1 90 13 GLU B C 1
ATOM 1611 O O . GLU B 1 13 ? 2.117 -25.562 5.691 1 90 13 GLU B O 1
ATOM 1616 N N . ALA B 1 14 ? 0.499 -26.719 4.676 1 91.5 14 ALA B N 1
ATOM 1617 C CA . ALA B 1 14 ? 1.404 -27.188 3.629 1 91.5 14 ALA B CA 1
ATOM 1618 C C . ALA B 1 14 ? 1.937 -26.016 2.805 1 91.5 14 ALA B C 1
ATOM 1620 O O . ALA B 1 14 ? 3.104 -26.016 2.404 1 91.5 14 ALA B O 1
ATOM 1621 N N . LEU B 1 15 ? 1.118 -25.078 2.596 1 92.88 15 LEU B N 1
ATOM 1622 C CA . LEU B 1 15 ? 1.529 -23.906 1.819 1 92.88 15 LEU B CA 1
ATOM 1623 C C . LEU B 1 15 ? 2.58 -23.094 2.57 1 92.88 15 LEU B C 1
ATOM 1625 O O . LEU B 1 15 ? 3.471 -22.5 1.956 1 92.88 15 LEU B O 1
ATOM 1629 N N . ILE B 1 16 ? 2.465 -23.109 3.848 1 90 16 ILE B N 1
ATOM 1630 C CA . ILE B 1 16 ? 3.471 -22.438 4.66 1 90 16 ILE B CA 1
ATOM 1631 C C . ILE B 1 16 ? 4.828 -23.094 4.453 1 90 16 ILE B C 1
ATOM 1633 O O . ILE B 1 16 ? 5.84 -22.406 4.266 1 90 16 ILE B O 1
ATOM 1637 N N . HIS B 1 17 ? 4.82 -24.406 4.473 1 93.44 17 HIS B N 1
ATOM 1638 C CA . HIS B 1 17 ? 6.055 -25.141 4.238 1 93.44 17 HIS B CA 1
ATOM 1639 C C . HIS B 1 17 ? 6.566 -24.922 2.818 1 93.44 17 HIS B C 1
ATOM 1641 O O . HIS B 1 17 ? 7.777 -24.812 2.6 1 93.44 17 HIS B O 1
ATOM 1647 N N . LEU B 1 18 ? 5.676 -24.938 1.903 1 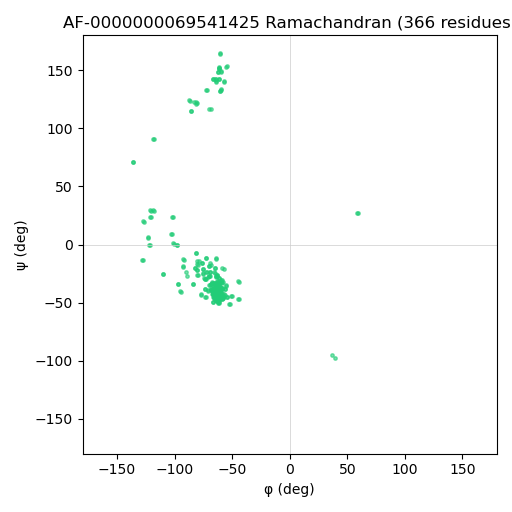95.5 18 LEU B N 1
ATOM 1648 C CA . LEU B 1 18 ? 6.059 -24.672 0.52 1 95.5 18 LEU B CA 1
ATOM 1649 C C . LEU B 1 18 ? 6.676 -23.281 0.38 1 95.5 18 LEU B C 1
ATOM 1651 O O . LEU B 1 18 ? 7.684 -23.125 -0.314 1 95.5 18 LEU B O 1
ATOM 1655 N N . ALA B 1 19 ? 6.09 -22.297 1.022 1 93.81 19 ALA B N 1
ATOM 1656 C CA . ALA B 1 19 ? 6.617 -20.938 1.019 1 93.81 19 ALA B CA 1
ATOM 1657 C C . ALA B 1 19 ? 8.055 -20.906 1.521 1 93.81 19 ALA B C 1
ATOM 1659 O O . ALA B 1 19 ? 8.891 -20.172 0.982 1 93.81 19 ALA B O 1
ATOM 1660 N N . GLN B 1 20 ? 8.344 -21.719 2.51 1 93.81 20 GLN B N 1
ATOM 1661 C CA . GLN B 1 20 ? 9.688 -21.781 3.07 1 93.81 20 GLN B CA 1
ATOM 1662 C C . GLN B 1 20 ? 10.688 -22.297 2.047 1 93.81 20 GLN B C 1
ATOM 1664 O O . GLN B 1 20 ? 11.852 -21.875 2.025 1 93.81 20 GLN B O 1
ATOM 1669 N N . ARG B 1 21 ? 10.211 -23.219 1.217 1 95.12 21 ARG B N 1
ATOM 1670 C CA . ARG B 1 21 ? 11.086 -23.797 0.199 1 95.12 21 ARG B CA 1
ATOM 1671 C C . ARG B 1 21 ? 11.438 -22.766 -0.868 1 95.12 21 ARG B C 1
ATOM 1673 O O . ARG B 1 21 ? 12.469 -22.891 -1.538 1 95.12 21 ARG B O 1
ATOM 1680 N N . LEU B 1 22 ? 10.641 -21.766 -1.037 1 94.75 22 LEU B N 1
ATOM 1681 C CA . LEU B 1 22 ? 10.914 -20.703 -2.004 1 94.75 22 LEU B CA 1
ATOM 1682 C C . LEU B 1 22 ? 12.039 -19.797 -1.515 1 94.75 22 LEU B C 1
ATOM 1684 O O . LEU B 1 22 ? 12.602 -19.031 -2.295 1 94.75 22 LEU B O 1
ATOM 1688 N N . PHE B 1 23 ? 12.406 -19.953 -0.246 1 90.56 23 PHE B N 1
ATOM 1689 C CA . PHE B 1 23 ? 13.5 -19.188 0.343 1 90.56 23 PHE B CA 1
ATOM 1690 C C . PHE B 1 23 ? 14.789 -20.016 0.341 1 90.56 23 PHE B C 1
ATOM 1692 O O . PHE B 1 23 ? 15.828 -19.531 0.792 1 90.56 23 PHE B O 1
ATOM 1699 N N . ASP B 1 24 ? 14.641 -21.219 -0.168 1 94.06 24 ASP B N 1
ATOM 1700 C CA . ASP B 1 24 ? 15.789 -22.125 -0.081 1 94.06 24 ASP B CA 1
ATOM 1701 C C . ASP B 1 24 ? 16.984 -21.562 -0.843 1 94.06 24 ASP B C 1
ATOM 1703 O O . ASP B 1 24 ? 16.828 -20.828 -1.818 1 94.06 24 ASP B O 1
ATOM 1707 N N . ARG B 1 25 ? 18.141 -21.906 -0.406 1 91.5 25 ARG B N 1
ATOM 1708 C CA . ARG B 1 25 ? 19.359 -21.469 -1.073 1 91.5 25 ARG B CA 1
ATOM 1709 C C . ARG B 1 25 ? 19.594 -22.234 -2.369 1 91.5 25 ARG B C 1
ATOM 1711 O O . ARG B 1 25 ? 20.203 -21.719 -3.303 1 91.5 25 ARG B O 1
ATOM 1718 N N . SER B 1 26 ? 19.062 -23.375 -2.459 1 95.94 26 SER B N 1
ATOM 1719 C CA . SER B 1 26 ? 19.266 -24.266 -3.604 1 95.94 26 SER B CA 1
ATOM 1720 C C . SER B 1 26 ? 18.328 -23.906 -4.754 1 95.94 26 SER B C 1
ATOM 1722 O O . SER B 1 26 ? 17.109 -24 -4.617 1 95.94 26 SER B O 1
ATOM 1724 N N . PRO B 1 27 ? 18.922 -23.625 -5.91 1 96.25 27 PRO B N 1
ATOM 1725 C CA . PRO B 1 27 ? 18.078 -23.328 -7.07 1 96.25 27 PRO B CA 1
ATOM 1726 C C . PRO B 1 27 ? 17.188 -24.5 -7.465 1 96.25 27 PRO B C 1
ATOM 1728 O O . PRO B 1 27 ? 16.062 -24.297 -7.941 1 96.25 27 PRO B O 1
ATOM 1731 N N . LEU B 1 28 ? 17.734 -25.625 -7.246 1 97.06 28 LEU B N 1
ATOM 1732 C CA . LEU B 1 28 ? 16.953 -26.812 -7.586 1 97.06 28 LEU B CA 1
ATOM 1733 C C . LEU B 1 28 ? 15.688 -26.906 -6.734 1 97.06 28 LEU B C 1
ATOM 1735 O O . LEU B 1 28 ? 14.625 -27.266 -7.234 1 97.06 28 LEU B O 1
ATOM 1739 N N . VAL B 1 29 ? 15.883 -26.641 -5.484 1 97.31 29 VAL B N 1
ATOM 1740 C CA . VAL B 1 29 ? 14.742 -26.656 -4.57 1 97.31 29 VAL B CA 1
ATOM 1741 C C . VAL B 1 29 ? 13.766 -25.547 -4.938 1 97.31 29 VAL B C 1
ATOM 1743 O O . VAL B 1 29 ? 12.555 -25.781 -5.004 1 97.31 29 VAL B O 1
ATOM 1746 N N . LYS B 1 30 ? 14.242 -24.391 -5.227 1 97.56 30 LYS B N 1
ATOM 1747 C CA . LYS B 1 30 ? 13.391 -23.266 -5.598 1 97.56 30 LYS B CA 1
ATOM 1748 C C . LYS B 1 30 ? 12.641 -23.547 -6.895 1 97.56 30 LYS B C 1
ATOM 1750 O O . LYS B 1 30 ? 11.453 -23.25 -7.012 1 97.56 30 LYS B O 1
ATOM 1755 N N . ASN B 1 31 ? 13.336 -24.172 -7.773 1 97.31 31 ASN B N 1
ATOM 1756 C CA . ASN B 1 31 ? 12.695 -24.547 -9.031 1 97.31 31 ASN B CA 1
ATOM 1757 C C . ASN B 1 31 ? 11.57 -25.562 -8.805 1 97.31 31 ASN B C 1
ATOM 1759 O O . ASN B 1 31 ? 10.477 -25.422 -9.359 1 97.31 31 ASN B O 1
ATOM 1763 N N . ALA B 1 32 ? 11.914 -26.547 -8.047 1 98.06 32 ALA B N 1
ATOM 1764 C CA . ALA B 1 32 ? 10.914 -27.562 -7.754 1 98.06 32 ALA B CA 1
ATOM 1765 C C . ALA B 1 32 ? 9.703 -26.953 -7.055 1 98.06 32 ALA B C 1
ATOM 1767 O O . ALA B 1 32 ? 8.555 -27.266 -7.398 1 98.06 32 ALA B O 1
ATOM 1768 N N . ALA B 1 33 ? 9.945 -26.125 -6.094 1 97.94 33 ALA B N 1
ATOM 1769 C CA . ALA B 1 33 ? 8.867 -25.453 -5.371 1 97.94 33 ALA B CA 1
ATOM 1770 C C . ALA B 1 33 ? 8.039 -24.578 -6.305 1 97.94 33 ALA B C 1
ATOM 1772 O O . ALA B 1 33 ? 6.809 -24.562 -6.23 1 97.94 33 ALA B O 1
ATOM 1773 N N . THR B 1 34 ? 8.703 -23.844 -7.184 1 98.25 34 THR B N 1
ATOM 1774 C CA . THR B 1 34 ? 8.031 -22.984 -8.156 1 98.25 34 THR B CA 1
ATOM 1775 C C . THR B 1 34 ? 7.129 -23.812 -9.07 1 98.25 34 THR B C 1
ATOM 1777 O O . THR B 1 34 ? 6.004 -23.406 -9.367 1 98.25 34 THR B O 1
ATOM 1780 N N . GLU B 1 35 ? 7.617 -24.938 -9.414 1 98.19 35 GLU B N 1
ATOM 1781 C CA . GLU B 1 35 ? 6.828 -25.828 -10.258 1 98.19 35 GLU B CA 1
ATOM 1782 C C . GLU B 1 35 ? 5.582 -26.312 -9.531 1 98.19 35 GLU B C 1
ATOM 1784 O O . GLU B 1 35 ? 4.508 -26.422 -10.125 1 98.19 35 GLU B O 1
ATOM 1789 N N . VAL B 1 36 ? 5.762 -26.703 -8.344 1 98.19 36 VAL B N 1
ATOM 1790 C CA . VAL B 1 36 ? 4.641 -27.188 -7.547 1 98.19 36 VAL B CA 1
ATOM 1791 C C . VAL B 1 36 ? 3.592 -26.078 -7.414 1 98.19 36 VAL B C 1
ATOM 1793 O O . VAL B 1 36 ? 2.396 -26.328 -7.578 1 98.19 36 VAL B O 1
ATOM 1796 N N . VAL B 1 37 ? 3.977 -24.859 -7.121 1 97.81 37 VAL B N 1
ATOM 1797 C CA . VAL B 1 37 ? 3.062 -23.719 -7.023 1 97.81 37 VAL B CA 1
ATOM 1798 C C . VAL B 1 37 ? 2.316 -23.547 -8.344 1 97.81 37 VAL B C 1
ATOM 1800 O O . VAL B 1 37 ? 1.097 -23.359 -8.359 1 97.81 37 VAL B O 1
ATOM 1803 N N . GLY B 1 38 ? 3.053 -23.609 -9.438 1 98.31 38 GLY B N 1
ATOM 1804 C CA . GLY B 1 38 ? 2.445 -23.5 -10.758 1 98.31 38 GLY B CA 1
ATOM 1805 C C . GLY B 1 38 ? 1.396 -24.562 -11.016 1 98.31 38 GLY B C 1
ATOM 1806 O O . GLY B 1 38 ? 0.318 -24.266 -11.539 1 98.31 38 GLY B O 1
ATOM 1807 N N . ASP B 1 39 ? 1.753 -25.75 -10.664 1 98.12 39 ASP B N 1
ATOM 1808 C CA . ASP B 1 39 ? 0.82 -26.859 -10.859 1 98.12 39 ASP B CA 1
ATOM 1809 C C . ASP B 1 39 ? -0.451 -26.656 -10.039 1 98.12 39 ASP B C 1
ATOM 1811 O O . ASP B 1 39 ? -1.555 -26.922 -10.516 1 98.12 39 ASP B O 1
ATOM 1815 N N . MET B 1 40 ? -0.266 -26.203 -8.836 1 97.19 40 MET B N 1
ATOM 1816 C CA . MET B 1 40 ? -1.424 -25.953 -7.988 1 97.19 40 MET B CA 1
ATOM 1817 C C . MET B 1 40 ? -2.283 -24.828 -8.562 1 97.19 40 MET B C 1
ATOM 1819 O O . MET B 1 40 ? -3.512 -24.922 -8.57 1 97.19 40 MET B O 1
ATOM 1823 N N . LEU B 1 41 ? -1.714 -23.812 -9.102 1 97.19 41 LEU B N 1
ATOM 1824 C CA . LEU B 1 41 ? -2.402 -22.672 -9.68 1 97.19 41 LEU B CA 1
ATOM 1825 C C . LEU B 1 41 ? -3.246 -23.094 -10.875 1 97.19 41 LEU B C 1
ATOM 1827 O O . LEU B 1 41 ? -4.328 -22.547 -11.102 1 97.19 41 LEU B O 1
ATOM 1831 N N . MET B 1 42 ? -2.787 -24.094 -11.57 1 97.88 42 MET B N 1
ATOM 1832 C CA . MET B 1 42 ? -3.381 -24.344 -12.875 1 97.88 42 MET B CA 1
ATOM 1833 C C . MET B 1 42 ? -4.199 -25.625 -12.859 1 97.88 42 MET B C 1
ATOM 1835 O O . MET B 1 42 ? -5.16 -25.766 -13.617 1 97.88 42 MET B O 1
ATOM 1839 N N . ASN B 1 43 ? -3.844 -26.594 -11.914 1 97.06 43 ASN B N 1
ATOM 1840 C CA . ASN B 1 43 ? -4.398 -27.938 -12.094 1 97.06 43 ASN B CA 1
ATOM 1841 C C . ASN B 1 43 ? -5.078 -28.422 -10.82 1 97.06 43 ASN B C 1
ATOM 1843 O O . ASN B 1 43 ? -5.777 -29.438 -10.836 1 97.06 43 ASN B O 1
ATOM 1847 N N . LEU B 1 44 ? -4.855 -27.734 -9.68 1 94.81 44 LEU B N 1
ATOM 1848 C CA . LEU B 1 44 ? -5.496 -28.172 -8.445 1 94.81 44 LEU B CA 1
ATOM 1849 C C . LEU B 1 44 ? -7.016 -28.047 -8.547 1 94.81 44 LEU B C 1
ATOM 1851 O O . LEU B 1 44 ? -7.527 -27.078 -9.109 1 94.81 44 LEU B O 1
ATOM 1855 N N . ASP B 1 45 ? -7.695 -29.062 -7.969 1 91.31 45 ASP B N 1
ATOM 1856 C CA . ASP B 1 45 ? -9.148 -28.969 -7.879 1 91.31 45 ASP B CA 1
ATOM 1857 C C . ASP B 1 45 ? -9.562 -27.812 -6.965 1 91.31 45 ASP B C 1
ATOM 1859 O O . ASP B 1 45 ? -8.953 -27.594 -5.918 1 91.31 45 ASP B O 1
ATOM 1863 N N . ASP B 1 46 ? -10.531 -27.141 -7.234 1 92.19 46 ASP B N 1
ATOM 1864 C CA . ASP B 1 46 ? -11.094 -26.031 -6.457 1 92.19 46 ASP B CA 1
ATOM 1865 C C . ASP B 1 46 ? -10.062 -24.922 -6.25 1 92.19 46 ASP B C 1
ATOM 1867 O O . ASP B 1 46 ? -10.07 -24.25 -5.223 1 92.19 46 ASP B O 1
ATOM 1871 N N . ARG B 1 47 ? -9.094 -24.797 -7.18 1 93.62 47 ARG B N 1
ATOM 1872 C CA . ARG B 1 47 ? -7.984 -23.859 -7.055 1 93.62 47 ARG B CA 1
ATOM 1873 C C . ARG B 1 47 ? -8.492 -22.438 -6.898 1 93.62 47 ARG B C 1
ATOM 1875 O O . ARG B 1 47 ? -7.832 -21.594 -6.277 1 93.62 47 ARG B O 1
ATOM 1882 N N . TYR B 1 48 ? -9.672 -22.078 -7.262 1 94.62 48 TYR B N 1
ATOM 1883 C CA . TYR B 1 48 ? -10.211 -20.719 -7.152 1 94.62 48 TYR B CA 1
ATOM 1884 C C . TYR B 1 48 ? -10.289 -20.281 -5.695 1 94.62 48 TYR B C 1
ATOM 1886 O O . TYR B 1 48 ? -10.156 -19.094 -5.395 1 94.62 48 TYR B O 1
ATOM 1894 N N . SER B 1 49 ? -10.406 -21.25 -4.828 1 92.88 49 SER B N 1
ATOM 1895 C CA . SER B 1 49 ? -10.539 -20.938 -3.41 1 92.88 49 SER B CA 1
ATOM 1896 C C . SER B 1 49 ? -9.18 -20.656 -2.777 1 92.88 49 SER B C 1
ATOM 1898 O O . SER B 1 49 ? -9.109 -20.172 -1.644 1 92.88 49 SER B O 1
ATOM 1900 N N . TYR B 1 50 ? -8.133 -20.891 -3.574 1 94.25 50 TYR B N 1
ATOM 1901 C CA . TYR B 1 50 ? -6.805 -20.812 -2.973 1 94.25 50 TYR B CA 1
ATOM 1902 C C . TYR B 1 50 ? -5.934 -19.797 -3.703 1 94.25 50 TYR B C 1
ATOM 1904 O O . TYR B 1 50 ? -4.766 -19.609 -3.359 1 94.25 50 TYR B O 1
ATOM 1912 N N . PHE B 1 51 ? -6.512 -19.078 -4.641 1 96.44 51 PHE B N 1
ATOM 1913 C CA . PHE B 1 51 ? -5.738 -18.141 -5.449 1 96.44 51 PHE B CA 1
ATOM 1914 C C . PHE B 1 51 ? -5.105 -17.062 -4.57 1 96.44 51 PHE B C 1
ATOM 1916 O O . PHE B 1 51 ? -3.969 -16.656 -4.805 1 96.44 51 PHE B O 1
ATOM 1923 N N . HIS B 1 52 ? -5.809 -16.656 -3.539 1 94.5 52 HIS B N 1
ATOM 1924 C CA . HIS B 1 52 ? -5.293 -15.617 -2.664 1 94.5 52 HIS B CA 1
ATOM 1925 C C . HIS B 1 52 ? -4.039 -16.078 -1.93 1 94.5 52 HIS B C 1
ATOM 1927 O O . HIS B 1 52 ? -3.244 -15.258 -1.468 1 94.5 52 HIS B O 1
ATOM 1933 N N . LEU B 1 53 ? -3.812 -17.359 -1.832 1 94.75 53 LEU B N 1
ATOM 1934 C CA . LEU B 1 53 ? -2.621 -17.906 -1.196 1 94.75 53 LEU B CA 1
ATOM 1935 C C . LEU B 1 53 ? -1.56 -18.25 -2.236 1 94.75 53 LEU B C 1
ATOM 1937 O O . LEU B 1 53 ? -0.362 -18.125 -1.971 1 94.75 53 LEU B O 1
ATOM 1941 N N . LEU B 1 54 ? -1.97 -18.672 -3.379 1 97 54 LEU B N 1
ATOM 1942 C CA . LEU B 1 54 ? -1.062 -19.219 -4.387 1 97 54 LEU B CA 1
ATOM 1943 C C . LEU B 1 54 ? -0.443 -18.094 -5.215 1 97 54 LEU B C 1
ATOM 1945 O O . LEU B 1 54 ? 0.727 -18.172 -5.598 1 97 54 LEU B O 1
ATOM 1949 N N . ILE B 1 55 ? -1.154 -17.062 -5.453 1 97.88 55 ILE B N 1
ATOM 1950 C CA . ILE B 1 55 ? -0.709 -15.969 -6.309 1 97.88 55 ILE B CA 1
ATOM 1951 C C . ILE B 1 55 ? 0.517 -15.297 -5.691 1 97.88 55 ILE B C 1
ATOM 1953 O O . ILE B 1 55 ? 1.538 -15.117 -6.363 1 97.88 55 ILE B O 1
ATOM 1957 N N . PRO B 1 56 ? 0.437 -14.969 -4.398 1 97.31 56 PRO B N 1
ATOM 1958 C CA . PRO B 1 56 ? 1.638 -14.359 -3.82 1 97.31 56 PRO B CA 1
ATOM 1959 C C . PRO B 1 56 ? 2.867 -15.258 -3.932 1 97.31 56 PRO B C 1
ATOM 1961 O O . PRO B 1 56 ? 3.977 -14.773 -4.156 1 97.31 56 PRO B O 1
ATOM 1964 N N . LEU B 1 57 ? 2.676 -16.547 -3.756 1 96.81 57 LEU B N 1
ATOM 1965 C CA . LEU B 1 57 ? 3.793 -17.484 -3.881 1 96.81 57 LEU B CA 1
ATOM 1966 C C . LEU B 1 57 ? 4.367 -17.453 -5.293 1 96.81 57 LEU B C 1
ATOM 1968 O O . LEU B 1 57 ? 5.586 -17.391 -5.473 1 96.81 57 LEU B O 1
ATOM 1972 N N . ALA B 1 58 ? 3.531 -17.469 -6.254 1 98 58 ALA B N 1
ATOM 1973 C CA . ALA B 1 58 ? 3.973 -17.438 -7.648 1 98 58 ALA B CA 1
ATOM 1974 C C . ALA B 1 58 ? 4.688 -16.125 -7.961 1 98 58 ALA B C 1
ATOM 1976 O O . ALA B 1 58 ? 5.746 -16.125 -8.594 1 98 58 ALA B O 1
ATOM 1977 N N . LEU B 1 59 ? 4.121 -15.039 -7.508 1 97.12 59 LEU B N 1
ATOM 1978 C CA . LEU B 1 59 ? 4.691 -13.727 -7.777 1 97.12 59 LEU B CA 1
ATOM 1979 C C . LEU B 1 59 ? 6.055 -13.578 -7.113 1 97.12 59 LEU B C 1
ATOM 1981 O O . LEU B 1 59 ? 6.938 -12.906 -7.648 1 97.12 59 LEU B O 1
ATOM 1985 N N . SER B 1 60 ? 6.227 -14.188 -5.98 1 96 60 SER B N 1
ATOM 1986 C CA . SER B 1 60 ? 7.5 -14.078 -5.277 1 96 60 SER B CA 1
ATOM 1987 C C . SER B 1 60 ? 8.641 -14.664 -6.102 1 96 60 SER B C 1
ATOM 1989 O O . SER B 1 60 ? 9.766 -14.164 -6.051 1 96 60 SER B O 1
ATOM 1991 N N . SER B 1 61 ? 8.375 -15.68 -6.879 1 96.56 61 SER B N 1
ATOM 1992 C CA . SER B 1 61 ? 9.391 -16.344 -7.676 1 96.56 61 SER B CA 1
ATOM 1993 C C . SER B 1 61 ? 9.766 -15.523 -8.898 1 96.56 61 SER B C 1
ATOM 1995 O O . SER B 1 61 ? 10.805 -15.766 -9.523 1 96.56 61 SER B O 1
ATOM 1997 N N . LEU B 1 62 ? 8.953 -14.555 -9.242 1 95.75 62 LEU B N 1
ATOM 1998 C CA . LEU B 1 62 ? 9.227 -13.711 -10.406 1 95.75 62 LEU B CA 1
ATOM 1999 C C . LEU B 1 62 ? 10.438 -12.82 -10.156 1 95.75 62 LEU B C 1
ATOM 2001 O O . LEU B 1 62 ? 11.016 -12.273 -11.102 1 95.75 62 LEU B O 1
ATOM 2005 N N . TYR B 1 63 ? 10.773 -12.703 -8.891 1 93.19 63 TYR B N 1
ATOM 2006 C CA . TYR B 1 63 ? 11.859 -11.797 -8.547 1 93.19 63 TYR B CA 1
ATOM 2007 C C . TYR B 1 63 ? 12.992 -12.539 -7.844 1 93.19 63 TYR B C 1
ATOM 2009 O O . TYR B 1 63 ? 13.734 -11.945 -7.055 1 93.19 63 TYR B O 1
ATOM 2017 N N . ASP B 1 64 ? 13.078 -13.781 -8.055 1 94.25 64 ASP B N 1
ATOM 2018 C CA . ASP B 1 64 ? 14.141 -14.586 -7.465 1 94.25 64 ASP B CA 1
ATOM 2019 C C . ASP B 1 64 ? 15.508 -14.117 -7.934 1 94.25 64 ASP B C 1
ATOM 2021 O O . ASP B 1 64 ? 15.641 -13.57 -9.031 1 94.25 64 ASP B O 1
ATOM 2025 N N . GLU B 1 65 ? 16.484 -14.352 -7.102 1 92.31 65 GLU B N 1
ATOM 2026 C CA . GLU B 1 65 ? 17.844 -13.945 -7.438 1 92.31 65 GLU B CA 1
ATOM 2027 C C . GLU B 1 65 ? 18.422 -14.812 -8.547 1 92.31 65 GLU B C 1
ATOM 2029 O O . GLU B 1 65 ? 19.328 -14.391 -9.273 1 92.31 65 GLU B O 1
ATOM 2034 N N . VAL B 1 66 ? 17.938 -16.016 -8.617 1 95.62 66 VAL B N 1
ATOM 2035 C CA . VAL B 1 66 ? 18.422 -16.969 -9.617 1 95.62 66 VAL B CA 1
ATOM 2036 C C . VAL B 1 66 ? 17.625 -16.797 -10.914 1 95.62 66 VAL B C 1
ATOM 2038 O O . VAL B 1 66 ? 16.406 -16.953 -10.93 1 95.62 66 VAL B O 1
ATOM 2041 N N . GLN B 1 67 ? 18.266 -16.562 -12.016 1 95.88 67 GLN B N 1
ATOM 2042 C CA . GLN B 1 67 ? 17.656 -16.281 -13.305 1 95.88 67 GLN B CA 1
ATOM 2043 C C . GLN B 1 67 ? 16.781 -17.453 -13.773 1 95.88 67 GLN B C 1
ATOM 2045 O O . GLN B 1 67 ? 15.695 -17.25 -14.312 1 95.88 67 GLN B O 1
ATOM 2050 N N . GLU B 1 68 ? 17.328 -18.609 -13.594 1 95.94 68 GLU B N 1
ATOM 2051 C CA . GLU B 1 68 ? 16.609 -19.797 -14.023 1 95.94 68 GLU B CA 1
ATOM 2052 C C . GLU B 1 68 ? 15.25 -19.891 -13.336 1 95.94 68 GLU B C 1
ATOM 2054 O O . GLU B 1 68 ? 14.25 -20.25 -13.961 1 95.94 68 GLU B O 1
ATOM 2059 N N . VAL B 1 69 ? 15.258 -19.641 -12.125 1 97 69 VAL B N 1
ATOM 2060 C CA . VAL B 1 69 ? 14.023 -19.672 -11.344 1 97 69 VAL B CA 1
ATOM 2061 C C . VAL B 1 69 ? 13.07 -18.594 -11.852 1 97 69 VAL B C 1
ATOM 2063 O O . VAL B 1 69 ? 11.883 -18.859 -12.055 1 97 69 VAL B O 1
ATOM 2066 N N . ARG B 1 70 ? 13.531 -17.438 -12.125 1 96.25 70 ARG B N 1
ATOM 2067 C CA . ARG B 1 70 ? 12.719 -16.328 -12.625 1 96.25 70 ARG B CA 1
ATOM 2068 C C . ARG B 1 70 ? 12.102 -16.672 -13.977 1 96.25 70 ARG B C 1
ATOM 2070 O O . ARG B 1 70 ? 10.922 -16.406 -14.219 1 96.25 70 ARG B O 1
ATOM 2077 N N . SER B 1 71 ? 12.906 -17.25 -14.805 1 96.25 71 SER B N 1
ATOM 2078 C CA . SER B 1 71 ? 12.438 -17.609 -16.141 1 96.25 71 SER B CA 1
ATOM 2079 C C . SER B 1 71 ? 11.32 -18.641 -16.062 1 96.25 71 SER B C 1
ATOM 2081 O O . SER B 1 71 ? 10.312 -18.531 -16.781 1 96.25 71 SER B O 1
ATOM 2083 N N . MET B 1 72 ? 11.539 -19.609 -15.25 1 97.06 72 MET B N 1
ATOM 2084 C CA . MET B 1 72 ? 10.508 -20.625 -15.062 1 97.06 72 MET B CA 1
ATOM 2085 C C . MET B 1 72 ? 9.242 -20.016 -14.484 1 97.06 72 MET B C 1
ATOM 2087 O O . MET B 1 72 ? 8.133 -20.312 -14.945 1 97.06 72 MET B O 1
ATOM 2091 N N . ALA B 1 73 ? 9.406 -19.188 -13.508 1 97.88 73 ALA B N 1
ATOM 2092 C CA . ALA B 1 73 ? 8.266 -18.531 -12.859 1 97.88 73 ALA B CA 1
ATOM 2093 C C . ALA B 1 73 ? 7.488 -17.688 -13.859 1 97.88 73 ALA B C 1
ATOM 2095 O O . ALA B 1 73 ? 6.254 -17.688 -13.859 1 97.88 73 ALA B O 1
ATOM 2096 N N . GLN B 1 74 ? 8.188 -16.984 -14.656 1 97 74 GLN B N 1
ATOM 2097 C CA . GLN B 1 74 ? 7.559 -16.125 -15.656 1 97 74 GLN B CA 1
ATOM 2098 C C . GLN B 1 74 ? 6.711 -16.953 -16.625 1 97 74 GLN B C 1
ATOM 2100 O O . GLN B 1 74 ? 5.594 -16.547 -16.969 1 97 74 GLN B O 1
ATOM 2105 N N . ASP B 1 75 ? 7.301 -18 -17.016 1 97.44 75 ASP B N 1
ATOM 2106 C CA . ASP B 1 75 ? 6.574 -18.875 -17.938 1 97.44 75 ASP B CA 1
ATOM 2107 C C . ASP B 1 75 ? 5.312 -19.422 -17.281 1 97.44 75 ASP B C 1
ATOM 2109 O O . ASP B 1 75 ? 4.23 -19.391 -17.859 1 97.44 75 ASP B O 1
ATOM 2113 N N . ILE B 1 76 ? 5.461 -19.922 -16.125 1 98.12 76 ILE B N 1
ATOM 2114 C CA . ILE B 1 76 ? 4.344 -20.484 -15.383 1 98.12 76 ILE B CA 1
ATOM 2115 C C . ILE B 1 76 ? 3.277 -19.422 -15.164 1 98.12 76 ILE B C 1
ATOM 2117 O O . ILE B 1 76 ? 2.088 -19.672 -15.359 1 98.12 76 ILE B O 1
ATOM 2121 N N . TRP B 1 77 ? 3.68 -18.234 -14.805 1 98.25 77 TRP B N 1
ATOM 2122 C CA . TRP B 1 77 ? 2.76 -17.156 -14.492 1 98.25 77 TRP B CA 1
ATOM 2123 C C . TRP B 1 77 ? 1.978 -16.734 -15.734 1 98.25 77 TRP B C 1
ATOM 2125 O O . TRP B 1 77 ? 0.762 -16.531 -15.672 1 98.25 77 TRP B O 1
ATOM 2135 N N . LYS B 1 78 ? 2.629 -16.656 -16.812 1 96.94 78 LYS B N 1
ATOM 2136 C CA . LYS B 1 78 ? 1.97 -16.312 -18.078 1 96.94 78 LYS B CA 1
ATOM 2137 C C . LYS B 1 78 ? 0.928 -17.375 -18.453 1 96.94 78 LYS B C 1
ATOM 2139 O O . LYS B 1 78 ? -0.184 -17.031 -18.859 1 96.94 78 LYS B O 1
ATOM 2144 N N . ARG B 1 79 ? 1.325 -18.562 -18.281 1 97.81 79 ARG B N 1
ATOM 2145 C CA . ARG B 1 79 ? 0.397 -19.656 -18.594 1 97.81 79 ARG B CA 1
ATOM 2146 C C . ARG B 1 79 ? -0.812 -19.609 -17.656 1 97.81 79 ARG B C 1
ATOM 2148 O O . ARG B 1 79 ? -1.946 -19.797 -18.094 1 97.81 79 ARG B O 1
ATOM 2155 N N . ALA B 1 80 ? -0.569 -19.406 -16.422 1 98.25 80 ALA B N 1
ATOM 2156 C CA . ALA B 1 80 ? -1.653 -19.344 -15.453 1 98.25 80 ALA B CA 1
ATOM 2157 C C . ALA B 1 80 ? -2.607 -18.203 -15.766 1 98.25 80 ALA B C 1
ATOM 2159 O O . ALA B 1 80 ? -3.828 -18.359 -15.695 1 98.25 80 ALA B O 1
ATOM 2160 N N . GLY B 1 81 ? -2.055 -17.016 -16.078 1 96.88 81 GLY B N 1
ATOM 2161 C CA . GLY B 1 81 ? -2.883 -15.883 -16.469 1 96.88 81 GLY B CA 1
ATOM 2162 C C . GLY B 1 81 ? -3.727 -16.156 -17.688 1 96.88 81 GLY B C 1
ATOM 2163 O O . GLY B 1 81 ? -4.918 -15.828 -17.719 1 96.88 81 GLY B O 1
ATOM 2164 N N . ASN B 1 82 ? -3.086 -16.734 -18.625 1 94.44 82 ASN B N 1
ATOM 2165 C CA . ASN B 1 82 ? -3.807 -17.078 -19.859 1 94.44 82 ASN B CA 1
ATOM 2166 C C . ASN B 1 82 ? -4.918 -18.094 -19.578 1 94.44 82 ASN B C 1
ATOM 2168 O O . ASN B 1 82 ? -6.023 -17.969 -20.109 1 94.44 82 ASN B O 1
ATOM 2172 N N . GLN B 1 83 ? -4.605 -19.078 -18.859 1 97.31 83 GLN B N 1
ATOM 2173 C CA . GLN B 1 83 ? -5.602 -20.078 -18.5 1 97.31 83 GLN B CA 1
ATOM 2174 C C . GLN B 1 83 ? -6.789 -19.438 -17.781 1 97.31 83 GLN B C 1
ATOM 2176 O O . GLN B 1 83 ? -7.941 -19.797 -18.047 1 97.31 83 GLN B O 1
ATOM 2181 N N . TYR B 1 84 ? -6.551 -18.547 -16.906 1 96.81 84 TYR B N 1
ATOM 2182 C CA . TYR B 1 84 ? -7.609 -17.875 -16.141 1 96.81 84 TYR B CA 1
ATOM 2183 C C . TYR B 1 84 ? -8.57 -17.156 -17.078 1 96.81 84 TYR B C 1
ATOM 2185 O O . TYR B 1 84 ? -9.789 -17.25 -16.922 1 96.81 84 TYR B O 1
ATOM 2193 N N . ILE B 1 85 ? -8.039 -16.438 -18.031 1 93.38 85 ILE B N 1
ATOM 2194 C CA . ILE B 1 85 ? -8.852 -15.656 -18.953 1 93.38 85 ILE B CA 1
ATOM 2195 C C . ILE B 1 85 ? -9.695 -16.594 -19.812 1 93.38 85 ILE B C 1
ATOM 2197 O O . ILE B 1 85 ? -10.875 -16.344 -20.047 1 93.38 85 ILE B O 1
ATOM 2201 N N . ILE B 1 86 ? -9.078 -17.641 -20.266 1 93.06 86 ILE B N 1
ATOM 2202 C CA . ILE B 1 86 ? -9.773 -18.609 -21.109 1 93.06 86 ILE B CA 1
ATOM 2203 C C . ILE B 1 86 ? -10.922 -19.25 -20.328 1 93.06 86 ILE B C 1
ATOM 2205 O O . ILE B 1 86 ? -12.031 -19.391 -20.844 1 93.06 86 ILE B O 1
ATOM 2209 N N . GLU B 1 87 ? -10.672 -19.625 -19.109 1 95.38 87 GLU B N 1
ATOM 2210 C CA . GLU B 1 87 ? -11.672 -20.25 -18.266 1 95.38 87 GLU B CA 1
ATOM 2211 C C . GLU B 1 87 ? -12.812 -19.281 -17.938 1 95.38 87 GLU B C 1
ATOM 2213 O O . GLU B 1 87 ? -13.914 -19.719 -17.594 1 95.38 87 GLU B O 1
ATOM 2218 N N . ASN B 1 88 ? -12.516 -17.969 -18.016 1 94.88 88 ASN B N 1
ATOM 2219 C CA . ASN B 1 88 ? -13.508 -16.953 -17.672 1 94.88 88 ASN B CA 1
ATOM 2220 C C . ASN B 1 88 ? -13.836 -16.062 -18.859 1 94.88 88 ASN B C 1
ATOM 2222 O O . ASN B 1 88 ? -14.117 -14.875 -18.688 1 94.88 88 ASN B O 1
ATOM 2226 N N . GLU B 1 89 ? -13.734 -16.562 -20.016 1 90.69 89 GLU B N 1
ATOM 2227 C CA . GLU B 1 89 ? -13.844 -15.805 -21.266 1 90.69 89 GLU B CA 1
ATOM 2228 C C . GLU B 1 89 ? -15.164 -15.039 -21.328 1 90.69 89 GLU B C 1
ATOM 2230 O O . GLU B 1 89 ? -15.211 -13.914 -21.828 1 90.69 89 GLU B O 1
ATOM 2235 N N . LYS B 1 90 ? -16.172 -15.555 -20.828 1 91.69 90 LYS B N 1
ATOM 2236 C CA . LYS B 1 90 ? -17.484 -14.906 -20.875 1 91.69 90 LYS B CA 1
ATOM 2237 C C . LYS B 1 90 ? -17.469 -13.586 -20.109 1 91.69 90 LYS B C 1
ATOM 2239 O O . LYS B 1 90 ? -18.094 -12.609 -20.516 1 91.69 90 LYS B O 1
ATOM 2244 N N . ASP B 1 91 ? -16.703 -13.516 -19.047 1 90.94 91 ASP B N 1
ATOM 2245 C CA . ASP B 1 91 ? -16.656 -12.344 -18.188 1 90.94 91 ASP B CA 1
ATOM 2246 C C . ASP B 1 91 ? -15.711 -11.281 -18.766 1 90.94 91 ASP B C 1
ATOM 2248 O O . ASP B 1 91 ? -15.852 -10.094 -18.469 1 90.94 91 ASP B O 1
ATOM 2252 N N . TYR B 1 92 ? -14.773 -11.734 -19.688 1 87.38 92 TYR B N 1
ATOM 2253 C CA . TYR B 1 92 ? -13.719 -10.812 -20.078 1 87.38 92 TYR B CA 1
ATOM 2254 C C . TYR B 1 92 ? -13.633 -10.68 -21.594 1 87.38 92 TYR B C 1
ATOM 2256 O O . TYR B 1 92 ? -12.586 -10.32 -22.125 1 87.38 92 TYR B O 1
ATOM 2264 N N . LYS B 1 93 ? -14.602 -11 -22.188 1 84.69 93 LYS B N 1
ATOM 2265 C CA . LYS B 1 93 ? -14.648 -10.992 -23.641 1 84.69 93 LYS B CA 1
ATOM 2266 C C . LYS B 1 93 ? -14.219 -9.633 -24.188 1 84.69 93 LYS B C 1
ATOM 2268 O O . LYS B 1 93 ? -13.391 -9.562 -25.109 1 84.69 93 LYS B O 1
ATOM 2273 N N . ASP B 1 94 ? -14.797 -8.547 -23.703 1 83.25 94 ASP B N 1
ATOM 2274 C CA . ASP B 1 94 ? -14.477 -7.207 -24.172 1 83.25 94 ASP B CA 1
ATOM 2275 C C . ASP B 1 94 ? -12.992 -6.902 -23.984 1 83.25 94 ASP B C 1
ATOM 2277 O O . ASP B 1 94 ? -12.367 -6.281 -24.844 1 83.25 94 ASP B O 1
ATOM 2281 N N . LEU B 1 95 ? -12.492 -7.383 -22.922 1 78.31 95 LEU B N 1
ATOM 2282 C CA . LEU B 1 95 ? -11.086 -7.129 -22.641 1 78.31 95 LEU B CA 1
ATOM 2283 C C . LEU B 1 95 ? -10.188 -7.957 -23.562 1 78.31 95 LEU B C 1
ATOM 2285 O O . LEU B 1 95 ? -9.117 -7.5 -23.969 1 78.31 95 LEU B O 1
ATOM 2289 N N . ILE B 1 96 ? -10.602 -9.117 -23.797 1 77.69 96 ILE B N 1
ATOM 2290 C CA . ILE B 1 96 ? -9.859 -10.016 -24.672 1 77.69 96 ILE B CA 1
ATOM 2291 C C . ILE B 1 96 ? -9.891 -9.484 -26.109 1 77.69 96 ILE B C 1
ATOM 2293 O O . ILE B 1 96 ? -8.859 -9.461 -26.781 1 77.69 96 ILE B O 1
ATOM 2297 N N . ASP B 1 97 ? -10.969 -9.016 -26.469 1 80.56 97 ASP B N 1
ATOM 2298 C CA . ASP B 1 97 ? -11.156 -8.578 -27.844 1 80.56 97 ASP B CA 1
ATOM 2299 C C . ASP B 1 97 ? -10.547 -7.195 -28.078 1 80.56 97 ASP B C 1
ATOM 2301 O O . ASP B 1 97 ? -10.117 -6.871 -29.188 1 80.56 97 ASP B O 1
ATOM 2305 N N . PHE B 1 98 ? -10.469 -6.422 -27 1 80.81 98 PHE B N 1
ATOM 2306 C CA . PHE B 1 98 ? -9.977 -5.051 -27.078 1 80.81 98 PHE B CA 1
ATOM 2307 C C . PHE B 1 98 ? -9.023 -4.758 -25.922 1 80.81 98 PHE B C 1
ATOM 2309 O O . PHE B 1 98 ? -9.359 -4.016 -25 1 80.81 98 PHE B O 1
ATOM 2316 N N . PRO B 1 99 ? -7.852 -5.418 -26.094 1 71.25 99 PRO B N 1
ATOM 2317 C CA . PRO B 1 99 ? -6.91 -5.219 -24.984 1 71.25 99 PRO B CA 1
ATOM 2318 C C . PRO B 1 99 ? -6.531 -3.754 -24.781 1 71.25 99 PR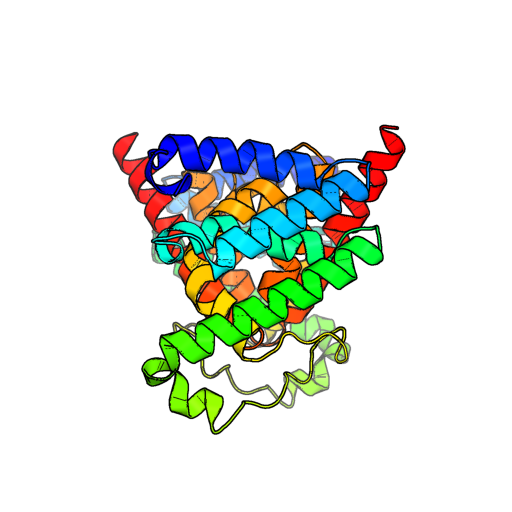O B C 1
ATOM 2320 O O . PRO B 1 99 ? -6.418 -3.006 -25.766 1 71.25 99 PRO B O 1
ATOM 2323 N N . ARG B 1 100 ? -6.547 -3.268 -23.547 1 70 100 ARG B N 1
ATOM 2324 C CA . ARG B 1 100 ? -6.102 -1.913 -23.234 1 70 100 ARG B CA 1
ATOM 2325 C C . ARG B 1 100 ? -4.602 -1.764 -23.469 1 70 100 ARG B C 1
ATOM 2327 O O . ARG B 1 100 ? -3.842 -2.719 -23.281 1 70 100 ARG B O 1
ATOM 2334 N N . PRO B 1 101 ? -4.309 -0.557 -23.969 1 68.69 101 PRO B N 1
ATOM 2335 C CA . PRO B 1 101 ? -2.869 -0.348 -24.125 1 68.69 101 PRO B CA 1
ATOM 2336 C C . PRO B 1 101 ? -2.107 -0.453 -22.812 1 68.69 101 PRO B C 1
ATOM 2338 O O . PRO B 1 101 ? -2.688 -0.251 -21.75 1 68.69 101 PRO B O 1
ATOM 2341 N N . ASP B 1 102 ? -0.876 -0.915 -22.938 1 63.16 102 ASP B N 1
ATOM 2342 C CA . ASP B 1 102 ? -0.017 -0.967 -21.766 1 63.16 102 ASP B CA 1
ATOM 2343 C C . ASP B 1 102 ? 0.123 0.412 -21.125 1 63.16 102 ASP B C 1
ATOM 2345 O O . ASP B 1 102 ? 0.151 1.427 -21.828 1 63.16 102 ASP B O 1
ATOM 2349 N N . PRO B 1 103 ? 0.109 0.394 -19.812 1 62.41 103 PRO B N 1
ATOM 2350 C CA . PRO B 1 103 ? 0.256 1.691 -19.141 1 62.41 10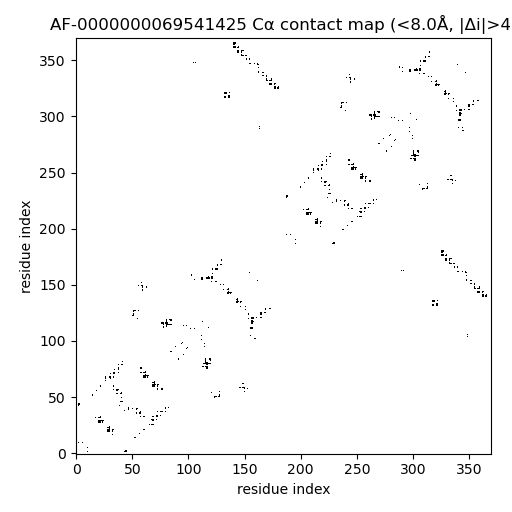3 PRO B CA 1
ATOM 2351 C C . PRO B 1 103 ? 1.573 2.385 -19.484 1 62.41 103 PRO B C 1
ATOM 2353 O O . PRO B 1 103 ? 2.604 1.722 -19.625 1 62.41 103 PRO B O 1
ATOM 2356 N N . SER B 1 104 ? 1.49 3.574 -19.812 1 60.38 104 SER B N 1
ATOM 2357 C CA . SER B 1 104 ? 2.629 4.383 -20.234 1 60.38 104 SER B CA 1
ATOM 2358 C C . SER B 1 104 ? 3.695 4.453 -19.156 1 60.38 104 SER B C 1
ATOM 2360 O O . SER B 1 104 ? 4.883 4.574 -19.453 1 60.38 104 SER B O 1
ATOM 2362 N N . ASP B 1 105 ? 3.35 4.387 -17.953 1 58.19 105 ASP B N 1
ATOM 2363 C CA . ASP B 1 105 ? 4.266 4.695 -16.859 1 58.19 105 ASP B CA 1
ATOM 2364 C C . ASP B 1 105 ? 4.805 3.42 -16.219 1 58.19 105 ASP B C 1
ATOM 2366 O O . ASP B 1 105 ? 5.273 3.439 -15.078 1 58.19 105 ASP B O 1
ATOM 2370 N N . TYR B 1 106 ? 4.789 2.301 -17 1 61.16 106 TYR B N 1
ATOM 2371 C CA . TYR B 1 106 ? 5.344 1.079 -16.422 1 61.16 106 TYR B CA 1
ATOM 2372 C C . TYR B 1 106 ? 6.859 1.188 -16.281 1 61.16 106 TYR B C 1
ATOM 2374 O O . TYR B 1 106 ? 7.551 1.597 -17.219 1 61.16 106 TYR B O 1
ATOM 2382 N N . PRO B 1 107 ? 7.383 1.145 -15.039 1 60.28 107 PRO B N 1
ATOM 2383 C CA . PRO B 1 107 ? 8.828 1.3 -14.852 1 60.28 107 PRO B CA 1
ATOM 2384 C C . PRO B 1 107 ? 9.641 0.474 -15.844 1 60.28 107 PRO B C 1
ATOM 2386 O O . PRO B 1 107 ? 10.711 0.904 -16.281 1 60.28 107 PRO B O 1
ATOM 2389 N N . ASP B 1 108 ? 9.367 -0.825 -16.094 1 57.59 108 ASP B N 1
ATOM 2390 C CA . ASP B 1 108 ? 10.016 -1.695 -17.078 1 57.59 108 ASP B CA 1
ATOM 2391 C C . ASP B 1 108 ? 9.008 -2.188 -18.109 1 57.59 108 ASP B C 1
ATOM 2393 O O . ASP B 1 108 ? 8.242 -3.119 -17.844 1 57.59 108 ASP B O 1
ATOM 2397 N N . LYS B 1 109 ? 8.898 -1.405 -19.172 1 56.22 109 LYS B N 1
ATOM 2398 C CA . LYS B 1 109 ? 7.957 -1.719 -20.25 1 56.22 109 LYS B CA 1
ATOM 2399 C C . LYS B 1 109 ? 8.109 -3.164 -20.719 1 56.22 109 LYS B C 1
ATOM 2401 O O . LYS B 1 109 ? 7.129 -3.812 -21.078 1 56.22 109 LYS B O 1
ATOM 2406 N N . GLU B 1 110 ? 9.312 -3.736 -20.938 1 57.72 110 GLU B N 1
ATOM 2407 C CA . GLU B 1 110 ? 9.57 -5.066 -21.484 1 57.72 110 GLU B CA 1
ATOM 2408 C C . GLU B 1 110 ? 9.023 -6.152 -20.547 1 57.72 110 GLU B C 1
ATOM 2410 O O . GLU B 1 110 ? 8.727 -7.262 -21 1 57.72 110 GLU B O 1
ATOM 2415 N N . GLY B 1 111 ? 8.656 -5.699 -19.328 1 67.31 111 GLY B N 1
ATOM 2416 C CA . GLY B 1 111 ? 8.258 -6.727 -18.375 1 67.31 111 GLY B CA 1
ATOM 2417 C C . GLY B 1 111 ? 6.84 -6.555 -17.875 1 67.31 111 GLY B C 1
ATOM 2418 O O . GLY B 1 111 ? 6.52 -6.969 -16.75 1 67.31 111 GLY B O 1
ATOM 2419 N N . SER B 1 112 ? 6.102 -5.969 -18.75 1 78.12 112 SER B N 1
ATOM 2420 C CA . SER B 1 112 ? 4.727 -5.727 -18.312 1 78.12 112 SER B CA 1
ATOM 2421 C C . SER B 1 112 ? 3.924 -7.023 -18.281 1 78.12 112 SER B C 1
ATOM 2423 O O . SER B 1 112 ? 4.012 -7.836 -19.219 1 78.12 112 SER B O 1
ATOM 2425 N N . PRO B 1 113 ? 3.215 -7.277 -17.266 1 88.25 113 PRO B N 1
ATOM 2426 C CA . PRO B 1 113 ? 2.4 -8.492 -17.188 1 88.25 113 PRO B CA 1
ATOM 2427 C C . PRO B 1 113 ? 1.336 -8.555 -18.281 1 88.25 113 PRO B C 1
ATOM 2429 O O . PRO B 1 113 ? 0.832 -7.512 -18.719 1 88.25 113 PRO B O 1
ATOM 2432 N N . SER B 1 114 ? 1.117 -9.695 -18.766 1 88.44 114 SER B N 1
ATOM 2433 C CA . SER B 1 114 ? 0.087 -9.898 -19.781 1 88.44 114 SER B CA 1
ATOM 2434 C C . SER B 1 114 ? -1.291 -9.508 -19.266 1 88.44 114 SER B C 1
ATOM 2436 O O . SER B 1 114 ? -1.487 -9.391 -18.047 1 88.44 114 SER B O 1
ATOM 2438 N N . VAL B 1 115 ? -2.225 -9.359 -20.188 1 87.56 115 VAL B N 1
ATOM 2439 C CA . VAL B 1 115 ? -3.582 -8.969 -19.828 1 87.56 115 VAL B CA 1
ATOM 2440 C C . VAL B 1 115 ? -4.18 -9.992 -18.875 1 87.56 115 VAL B C 1
ATOM 2442 O O . VAL B 1 115 ? -4.824 -9.633 -17.891 1 87.56 115 VAL B O 1
ATOM 2445 N N . GLY B 1 116 ? -3.998 -11.281 -19.172 1 92.12 116 GLY B N 1
ATOM 2446 C CA . GLY B 1 116 ? -4.5 -12.336 -18.312 1 92.12 116 GLY B CA 1
ATOM 2447 C C . GLY B 1 116 ? -3.932 -12.266 -16.906 1 92.12 116 GLY B C 1
ATOM 2448 O O . GLY B 1 116 ? -4.66 -12.438 -15.922 1 92.12 116 GLY B O 1
ATOM 2449 N N . CYS B 1 117 ? -2.674 -11.992 -16.828 1 94.62 117 CYS B N 1
ATOM 2450 C CA . CYS B 1 117 ? -2.016 -11.891 -15.539 1 94.62 117 CYS B CA 1
ATOM 2451 C C . CYS B 1 117 ? -2.516 -10.68 -14.766 1 94.62 117 CYS B C 1
ATOM 2453 O O . CYS B 1 117 ? -2.709 -10.75 -13.547 1 94.62 117 CYS B O 1
ATOM 2455 N N . ARG B 1 118 ? -2.736 -9.562 -15.438 1 92.06 118 ARG B N 1
ATOM 2456 C CA . ARG B 1 118 ? -3.248 -8.359 -14.789 1 92.06 118 ARG B CA 1
ATOM 2457 C C . ARG B 1 118 ? -4.637 -8.594 -14.211 1 92.06 118 ARG B C 1
ATOM 2459 O O . ARG B 1 118 ? -4.895 -8.273 -13.047 1 92.06 118 ARG B O 1
ATOM 2466 N N . ILE B 1 119 ? -5.449 -9.219 -15.008 1 92.56 119 ILE B N 1
ATOM 2467 C CA . ILE B 1 119 ? -6.816 -9.484 -14.57 1 92.56 119 ILE B CA 1
ATOM 2468 C C . ILE B 1 119 ? -6.809 -10.492 -13.422 1 92.56 119 ILE B C 1
ATOM 2470 O O . ILE B 1 119 ? -7.562 -10.344 -12.461 1 92.56 119 ILE B O 1
ATOM 2474 N N . PHE B 1 120 ? -5.957 -11.461 -13.648 1 95.75 120 PHE B N 1
ATOM 2475 C CA . PHE B 1 120 ? -5.805 -12.508 -12.641 1 95.75 120 PHE B CA 1
ATOM 2476 C C . PHE B 1 120 ? -5.477 -11.906 -11.281 1 95.75 120 PHE B C 1
ATOM 2478 O O . PHE B 1 120 ? -6.141 -12.203 -10.281 1 95.75 120 PHE B O 1
ATOM 2485 N N . VAL B 1 121 ? -4.602 -10.984 -11.148 1 95.81 121 VAL B N 1
ATOM 2486 C CA . VAL B 1 121 ? -4.191 -10.336 -9.906 1 95.81 121 VAL B CA 1
ATOM 2487 C C . VAL B 1 121 ? -5.289 -9.383 -9.438 1 95.81 121 VAL B C 1
ATOM 2489 O O . VAL B 1 121 ? -5.672 -9.398 -8.266 1 95.81 121 VAL B O 1
ATOM 2492 N N . GLN B 1 122 ? -5.836 -8.602 -10.281 1 93.25 122 GLN B N 1
ATOM 2493 C CA . GLN B 1 122 ? -6.805 -7.559 -9.945 1 93.25 122 GLN B CA 1
ATOM 2494 C C . GLN B 1 122 ? -8.055 -8.164 -9.312 1 93.25 122 GLN B C 1
ATOM 2496 O O . GLN B 1 122 ? -8.672 -7.547 -8.438 1 93.25 122 GLN B O 1
ATOM 2501 N N . ARG B 1 123 ? -8.352 -9.344 -9.664 1 93.88 123 ARG B N 1
ATOM 2502 C CA . ARG B 1 123 ? -9.547 -10 -9.141 1 93.88 123 ARG B CA 1
ATOM 2503 C C . ARG B 1 123 ? -9.305 -10.547 -7.738 1 93.88 123 ARG B C 1
ATOM 2505 O O . ARG B 1 123 ? -10.25 -10.805 -6.992 1 93.88 123 ARG B O 1
ATOM 2512 N N . HIS B 1 124 ? -8.086 -10.672 -7.379 1 95.31 124 HIS B N 1
ATOM 2513 C CA . HIS B 1 124 ? -7.809 -11.352 -6.121 1 95.31 124 HIS B CA 1
ATOM 2514 C C . HIS B 1 124 ? -7.031 -10.453 -5.168 1 95.31 124 HIS B C 1
ATOM 2516 O O . HIS B 1 124 ? -6.758 -10.844 -4.027 1 95.31 124 HIS B O 1
ATOM 2522 N N . ILE B 1 125 ? -6.695 -9.219 -5.566 1 95.69 125 ILE B N 1
ATOM 2523 C CA . ILE B 1 125 ? -5.828 -8.328 -4.801 1 95.69 125 ILE B CA 1
ATOM 2524 C C . ILE B 1 125 ? -6.492 -7.98 -3.471 1 95.69 125 ILE B C 1
ATOM 2526 O O . ILE B 1 125 ? -5.809 -7.816 -2.455 1 95.69 125 ILE B O 1
ATOM 2530 N N . PHE B 1 126 ? -7.785 -7.988 -3.373 1 91.69 126 PHE B N 1
ATOM 2531 C CA . PHE B 1 126 ? -8.508 -7.613 -2.164 1 91.69 126 PHE B CA 1
ATOM 2532 C C . PHE B 1 126 ? -8.242 -8.617 -1.045 1 91.69 126 PHE B C 1
ATOM 2534 O O . PHE B 1 126 ? -8.195 -8.242 0.13 1 91.69 126 PHE B O 1
ATOM 2541 N N . ASN B 1 127 ? -8.062 -9.805 -1.418 1 93.25 127 ASN B N 1
ATOM 2542 C CA . ASN B 1 127 ? -7.84 -10.852 -0.425 1 93.25 127 ASN B CA 1
ATOM 2543 C C . ASN B 1 127 ? -6.352 -11.062 -0.156 1 93.25 127 ASN B C 1
ATOM 2545 O O . ASN B 1 127 ? -5.98 -11.68 0.845 1 93.25 127 ASN B O 1
ATOM 2549 N N . ILE B 1 128 ? -5.477 -10.539 -0.944 1 95.5 128 ILE B N 1
ATOM 2550 C CA . ILE B 1 128 ? -4.039 -10.766 -0.847 1 95.5 128 ILE B CA 1
ATOM 2551 C C . ILE B 1 128 ? -3.395 -9.633 -0.048 1 95.5 128 ILE B C 1
ATOM 2553 O O . ILE B 1 128 ? -2.566 -9.883 0.833 1 95.5 128 ILE B O 1
ATOM 2557 N N . LEU B 1 129 ? -3.848 -8.477 -0.292 1 93.56 129 LEU B N 1
ATOM 2558 C CA . LEU B 1 129 ? -3.145 -7.27 0.122 1 93.56 129 LEU B CA 1
ATOM 2559 C C . LEU B 1 129 ? -3.109 -7.152 1.642 1 93.56 129 LEU B C 1
ATOM 2561 O O . LEU B 1 129 ? -2.068 -6.836 2.221 1 93.56 129 LEU B O 1
ATOM 2565 N N . PRO B 1 130 ? -4.25 -7.477 2.369 1 89.31 130 PRO B N 1
ATOM 2566 C CA . PRO B 1 130 ? -4.191 -7.363 3.828 1 89.31 130 PRO B CA 1
ATOM 2567 C C . PRO B 1 130 ? -3.135 -8.281 4.445 1 89.31 130 PRO B C 1
ATOM 2569 O O . PRO B 1 130 ? -2.418 -7.867 5.363 1 89.31 130 PRO B O 1
ATOM 2572 N N . ILE B 1 131 ? -2.967 -9.422 3.922 1 87.81 131 ILE B N 1
ATOM 2573 C CA . ILE B 1 131 ? -1.998 -10.391 4.422 1 87.81 131 ILE B CA 1
ATOM 2574 C C . ILE B 1 131 ? -0.583 -9.914 4.102 1 87.81 131 ILE B C 1
ATOM 2576 O O . ILE B 1 131 ? 0.308 -9.984 4.949 1 87.81 131 ILE B O 1
ATOM 2580 N N . LEU B 1 132 ? -0.46 -9.391 2.969 1 91.81 132 LEU B N 1
ATOM 2581 C CA . LEU B 1 132 ? 0.848 -8.938 2.506 1 91.81 132 LEU B CA 1
ATOM 2582 C C . LEU B 1 132 ? 1.329 -7.742 3.318 1 91.81 132 LEU B C 1
ATOM 2584 O O . LEU B 1 132 ? 2.521 -7.621 3.607 1 91.81 132 LEU B O 1
ATOM 2588 N N . LEU B 1 133 ? 0.405 -6.859 3.637 1 88.75 133 LEU B N 1
ATOM 2589 C CA . LEU B 1 133 ? 0.761 -5.672 4.402 1 88.75 133 LEU B CA 1
ATOM 2590 C C . LEU B 1 133 ? 1.356 -6.051 5.754 1 88.75 133 LEU B C 1
ATOM 2592 O O . LEU B 1 133 ? 2.277 -5.391 6.238 1 88.75 133 LEU B O 1
ATOM 2596 N N . HIS B 1 134 ? 0.947 -7.109 6.332 1 86.75 134 HIS B N 1
ATOM 2597 C CA . HIS B 1 134 ? 1.505 -7.609 7.586 1 86.75 134 HIS B CA 1
ATOM 2598 C C . HIS B 1 134 ? 2.936 -8.102 7.395 1 86.75 134 HIS B C 1
ATOM 2600 O O . HIS B 1 134 ? 3.803 -7.844 8.227 1 86.75 134 HIS B O 1
ATOM 2606 N N . ASP B 1 135 ? 3.191 -8.711 6.332 1 89.44 135 ASP B N 1
ATOM 2607 C CA . ASP B 1 135 ? 4.496 -9.32 6.078 1 89.44 135 ASP B CA 1
ATOM 2608 C C . ASP B 1 135 ? 5.539 -8.25 5.75 1 89.44 135 ASP B C 1
ATOM 2610 O O . ASP B 1 135 ? 6.73 -8.445 6.004 1 89.44 135 ASP B O 1
ATOM 2614 N N . VAL B 1 136 ? 5.152 -7.156 5.184 1 90.31 136 VAL B N 1
ATOM 2615 C CA . VAL B 1 136 ? 6.074 -6.09 4.816 1 90.31 136 VAL B CA 1
ATOM 2616 C C . VAL B 1 136 ? 6.598 -5.398 6.074 1 90.31 136 VAL B C 1
ATOM 2618 O O . VAL B 1 136 ? 7.629 -4.723 6.035 1 90.31 136 VAL B O 1
ATOM 2621 N N . ALA B 1 137 ? 5.926 -5.578 7.133 1 86.12 137 ALA B N 1
ATOM 2622 C CA . ALA B 1 137 ? 6.328 -4.98 8.406 1 86.12 137 ALA B CA 1
ATOM 2623 C C . ALA B 1 137 ? 6.98 -6.02 9.312 1 86.12 137 ALA B C 1
ATOM 2625 O O . ALA B 1 137 ? 7.184 -5.766 10.508 1 86.12 137 ALA B O 1
ATOM 2626 N N . ASP B 1 138 ? 7.258 -7.172 8.812 1 87.12 138 ASP B N 1
ATOM 2627 C CA . ASP B 1 138 ? 7.848 -8.258 9.586 1 87.12 138 ASP B CA 1
ATOM 2628 C C . ASP B 1 138 ? 9.227 -7.875 10.117 1 87.12 138 ASP B C 1
ATOM 2630 O O . ASP B 1 138 ? 9.969 -7.148 9.453 1 87.12 138 ASP B O 1
ATOM 2634 N N . TRP B 1 139 ? 9.57 -8.367 11.211 1 87.81 139 TRP B N 1
ATOM 2635 C CA . TRP B 1 139 ? 10.867 -8.039 11.805 1 87.81 139 TRP B CA 1
ATOM 2636 C C . TRP B 1 139 ? 11.992 -8.773 11.078 1 87.81 139 TRP B C 1
ATOM 2638 O O . TRP B 1 139 ? 13.164 -8.406 11.211 1 87.81 139 TRP B O 1
ATOM 2648 N N . VAL B 1 140 ? 11.664 -9.828 10.391 1 89.19 140 VAL B N 1
ATOM 2649 C CA . VAL B 1 140 ? 12.656 -10.594 9.641 1 89.19 140 VAL B CA 1
ATOM 2650 C C . VAL B 1 140 ? 12.93 -9.914 8.297 1 89.19 140 VAL B C 1
ATOM 2652 O O . VAL B 1 140 ? 12.039 -9.844 7.445 1 89.19 140 VAL B O 1
ATOM 2655 N N . PRO B 1 141 ? 14.188 -9.516 7.996 1 93.06 141 PRO B N 1
ATOM 2656 C CA . PRO B 1 141 ? 14.5 -8.766 6.777 1 93.06 141 PRO B CA 1
ATOM 2657 C C . PRO B 1 141 ? 14.18 -9.547 5.504 1 93.06 141 PRO B C 1
ATOM 2659 O O . PRO B 1 141 ? 13.68 -8.969 4.531 1 93.06 141 PRO B O 1
ATOM 2662 N N . GLU B 1 142 ? 14.414 -10.82 5.535 1 90.75 142 GLU B N 1
ATOM 2663 C CA . GLU B 1 142 ? 14.148 -11.625 4.348 1 90.75 142 GLU B CA 1
ATOM 2664 C C . GLU B 1 142 ? 12.664 -11.633 4 1 90.75 142 GLU B C 1
ATOM 2666 O O . GLU B 1 142 ? 12.297 -11.578 2.824 1 90.75 142 GLU B O 1
ATOM 2671 N N . THR B 1 143 ? 11.867 -11.695 4.98 1 91.5 143 THR B N 1
ATOM 2672 C CA . THR B 1 143 ? 10.422 -11.648 4.789 1 91.5 143 THR B CA 1
ATOM 2673 C C . THR B 1 143 ? 9.992 -10.289 4.238 1 91.5 143 THR B C 1
ATOM 2675 O O . THR B 1 143 ? 9.164 -10.219 3.328 1 91.5 143 THR B O 1
ATOM 2678 N N . ARG B 1 144 ? 10.602 -9.242 4.699 1 92.25 144 ARG B N 1
ATOM 2679 C CA . ARG B 1 144 ? 10.281 -7.902 4.227 1 92.25 144 ARG B CA 1
ATOM 2680 C C . ARG B 1 144 ? 10.672 -7.73 2.764 1 92.25 144 ARG B C 1
ATOM 2682 O O . ARG B 1 144 ? 9.906 -7.16 1.978 1 92.25 144 ARG B O 1
ATOM 2689 N N . ILE B 1 145 ? 11.781 -8.289 2.436 1 94.56 145 ILE B N 1
ATOM 2690 C CA . ILE B 1 145 ? 12.258 -8.172 1.063 1 94.56 145 ILE B CA 1
ATOM 2691 C C . ILE B 1 145 ? 11.328 -8.93 0.124 1 94.56 145 ILE B C 1
ATOM 2693 O O . ILE B 1 145 ? 10.828 -8.367 -0.853 1 94.56 145 ILE B O 1
ATOM 2697 N N . LYS B 1 146 ? 11.016 -10.117 0.43 1 93.94 146 LYS B N 1
ATOM 2698 C CA . LYS B 1 146 ? 10.195 -10.945 -0.441 1 93.94 146 LYS B CA 1
ATOM 2699 C C . LYS B 1 146 ? 8.773 -10.398 -0.54 1 93.94 146 LYS B C 1
ATOM 2701 O O . LYS B 1 146 ? 8.195 -10.344 -1.629 1 93.94 146 LYS B O 1
ATOM 2706 N N . SER B 1 147 ? 8.266 -10 0.604 1 95.12 147 SER B N 1
ATOM 2707 C CA . SER B 1 147 ? 6.902 -9.469 0.6 1 95.12 147 SER B CA 1
ATOM 2708 C C . SER B 1 147 ? 6.832 -8.133 -0.134 1 95.12 147 SER B C 1
ATOM 2710 O O . SER B 1 147 ? 5.844 -7.84 -0.807 1 95.12 147 SER B O 1
ATOM 2712 N N . SER B 1 148 ? 7.867 -7.352 -0.038 1 94.81 148 SER B N 1
ATOM 2713 C CA . SER B 1 148 ? 7.914 -6.09 -0.771 1 94.81 148 SER B CA 1
ATOM 2714 C C . SER B 1 148 ? 7.973 -6.328 -2.275 1 94.81 148 SER B C 1
ATOM 2716 O O . SER B 1 148 ? 7.367 -5.582 -3.051 1 94.81 148 SER B O 1
ATOM 2718 N N . LYS B 1 149 ? 8.656 -7.352 -2.674 1 94.62 149 LYS B N 1
ATOM 2719 C CA . LYS B 1 149 ? 8.695 -7.715 -4.086 1 94.62 149 LYS B CA 1
ATOM 2720 C C . LYS B 1 149 ? 7.305 -8.117 -4.586 1 94.62 149 LYS B C 1
ATOM 2722 O O . LYS B 1 149 ? 6.898 -7.727 -5.68 1 94.62 149 LYS B O 1
ATOM 2727 N N . VAL B 1 150 ? 6.68 -8.844 -3.799 1 96.38 150 VAL B N 1
ATOM 2728 C CA . VAL B 1 150 ? 5.336 -9.289 -4.156 1 96.38 150 VAL B CA 1
ATOM 2729 C C . VAL B 1 150 ? 4.395 -8.094 -4.234 1 96.38 150 VAL B C 1
ATOM 2731 O O . VAL B 1 150 ? 3.625 -7.961 -5.188 1 96.38 150 VAL B O 1
ATOM 2734 N N . LEU B 1 151 ? 4.5 -7.23 -3.219 1 94.69 151 LEU B N 1
ATOM 2735 C CA . LEU B 1 151 ? 3.656 -6.039 -3.211 1 94.69 151 LEU B CA 1
ATOM 2736 C C . LEU B 1 151 ? 3.941 -5.164 -4.426 1 94.69 151 LEU B C 1
ATOM 2738 O O . LEU B 1 151 ? 3.016 -4.637 -5.051 1 94.69 151 LEU B O 1
ATOM 2742 N N . TYR B 1 152 ? 5.172 -5.09 -4.734 1 93.38 152 TYR B N 1
ATOM 2743 C CA . TYR B 1 152 ? 5.57 -4.363 -5.934 1 93.38 152 TYR B CA 1
ATOM 2744 C C . TYR B 1 152 ? 4.914 -4.953 -7.176 1 93.38 152 TYR B C 1
ATOM 2746 O O . TYR B 1 152 ? 4.383 -4.223 -8.016 1 93.38 152 TYR B O 1
ATOM 2754 N N . SER B 1 153 ? 4.957 -6.195 -7.289 1 93.81 153 SER B N 1
ATOM 2755 C CA . SER B 1 153 ? 4.363 -6.898 -8.422 1 93.81 153 SER B CA 1
ATOM 2756 C C . SER B 1 153 ? 2.855 -6.672 -8.484 1 93.81 153 SER B C 1
ATOM 2758 O O . SER B 1 153 ? 2.297 -6.48 -9.57 1 93.81 153 SER B O 1
ATOM 2760 N N . LEU B 1 154 ? 2.199 -6.652 -7.34 1 94.5 154 LEU B N 1
ATOM 2761 C CA . LEU B 1 154 ? 0.761 -6.41 -7.293 1 94.5 154 LEU B CA 1
ATOM 2762 C C . LEU B 1 154 ? 0.43 -5.016 -7.816 1 94.5 154 LEU B C 1
ATOM 2764 O O . LEU B 1 154 ? -0.525 -4.844 -8.578 1 94.5 154 LEU B O 1
ATOM 2768 N N . VAL B 1 155 ? 1.23 -4.086 -7.414 1 90.94 155 VAL B N 1
ATOM 2769 C CA . VAL B 1 155 ? 1.037 -2.705 -7.848 1 90.94 155 VAL B CA 1
ATOM 2770 C C . VAL B 1 155 ? 1.17 -2.617 -9.367 1 90.94 155 VAL B C 1
ATOM 2772 O O . VAL B 1 155 ? 0.332 -2.008 -10.031 1 90.94 155 VAL B O 1
ATOM 2775 N N . LEU B 1 156 ? 2.129 -3.238 -9.883 1 88.94 156 LEU B N 1
ATOM 2776 C CA . LEU B 1 156 ? 2.381 -3.197 -11.32 1 88.94 156 LEU B CA 1
ATOM 2777 C C . LEU B 1 156 ? 1.248 -3.869 -12.094 1 88.94 156 LEU B C 1
ATOM 2779 O O . LEU B 1 156 ? 0.876 -3.418 -13.18 1 88.94 156 LEU B O 1
ATOM 2783 N N . HIS B 1 157 ? 0.734 -4.914 -11.562 1 91.88 157 HIS B N 1
ATOM 2784 C CA . HIS B 1 157 ? -0.352 -5.633 -12.219 1 91.88 157 HIS B CA 1
ATOM 2785 C C . HIS B 1 157 ? -1.644 -4.824 -12.195 1 91.88 157 HIS B C 1
ATOM 2787 O O . HIS B 1 157 ? -2.494 -4.98 -13.07 1 91.88 157 HIS B O 1
ATOM 2793 N N . SER B 1 158 ? -1.794 -3.98 -11.219 1 88.31 158 SER B N 1
ATOM 2794 C CA . SER B 1 158 ? -3.047 -3.26 -11.031 1 88.31 158 SER B CA 1
ATOM 2795 C C . SER B 1 158 ? -3.045 -1.938 -11.789 1 88.31 158 SER B C 1
ATOM 2797 O O . SER B 1 158 ? -4.105 -1.4 -12.117 1 88.31 158 SER B O 1
ATOM 2799 N N . GLU B 1 159 ? -1.936 -1.346 -12.102 1 80.12 159 GLU B N 1
ATOM 2800 C CA . GLU B 1 159 ? -1.712 -0.13 -12.875 1 80.12 159 GLU B CA 1
ATOM 2801 C C . GLU B 1 159 ? -2.801 0.905 -12.609 1 80.12 159 GLU B C 1
ATOM 2803 O O . GLU B 1 159 ? -2.904 1.431 -11.5 1 80.12 159 GLU B O 1
ATOM 2808 N N . GLU B 1 160 ? -3.844 0.976 -13.438 1 77.62 160 GLU B N 1
ATOM 2809 C CA . GLU B 1 160 ? -4.812 2.064 -13.367 1 77.62 160 GLU B CA 1
ATOM 2810 C C . GLU B 1 160 ? -5.832 1.826 -12.258 1 77.62 160 GLU B C 1
ATOM 2812 O O . GLU B 1 160 ? -6.484 2.764 -11.797 1 77.62 160 GLU B O 1
ATOM 2817 N N . LYS B 1 161 ? -5.883 0.672 -11.773 1 83.19 161 LYS B N 1
ATOM 2818 C CA . LYS B 1 161 ? -6.918 0.319 -10.805 1 83.19 161 LYS B CA 1
ATOM 2819 C C . LYS B 1 161 ? -6.363 0.325 -9.383 1 83.19 161 LYS B C 1
ATOM 2821 O O . LYS B 1 161 ? -7.109 0.13 -8.422 1 83.19 161 LYS B O 1
ATOM 2826 N N . ILE B 1 162 ? -5.137 0.648 -9.297 1 87.62 162 ILE B N 1
ATOM 2827 C CA . ILE B 1 162 ? -4.469 0.451 -8.016 1 87.62 162 ILE B CA 1
ATOM 2828 C C . ILE B 1 162 ? -5.094 1.366 -6.961 1 87.62 162 ILE B C 1
ATOM 2830 O O . ILE B 1 162 ? -5.258 0.972 -5.805 1 87.62 162 ILE B O 1
ATOM 2834 N N . THR B 1 163 ? -5.465 2.607 -7.34 1 84.94 163 THR B N 1
ATOM 2835 C CA . THR B 1 163 ? -6.062 3.531 -6.379 1 84.94 163 THR B CA 1
ATOM 2836 C C . THR B 1 163 ? -7.371 2.969 -5.832 1 84.94 163 THR B C 1
ATOM 2838 O O . THR B 1 163 ? -7.574 2.938 -4.617 1 84.94 163 THR B O 1
ATOM 2841 N N . MET B 1 164 ? -8.195 2.557 -6.691 1 85 164 MET B N 1
ATOM 2842 C CA . MET B 1 164 ? -9.484 1.992 -6.297 1 85 164 MET B CA 1
ATOM 2843 C C . MET B 1 164 ? -9.289 0.736 -5.453 1 85 164 MET B C 1
ATOM 2845 O O . MET B 1 164 ? -9.969 0.553 -4.441 1 85 164 MET B O 1
ATOM 2849 N N . GLN B 1 165 ? -8.398 -0.125 -5.867 1 89.19 165 GLN B N 1
ATOM 2850 C CA . GLN B 1 165 ? -8.141 -1.373 -5.156 1 89.19 165 GLN B CA 1
ATOM 2851 C C . GLN B 1 165 ? -7.617 -1.105 -3.75 1 89.19 165 GLN B C 1
ATOM 2853 O O . GLN B 1 165 ? -8.086 -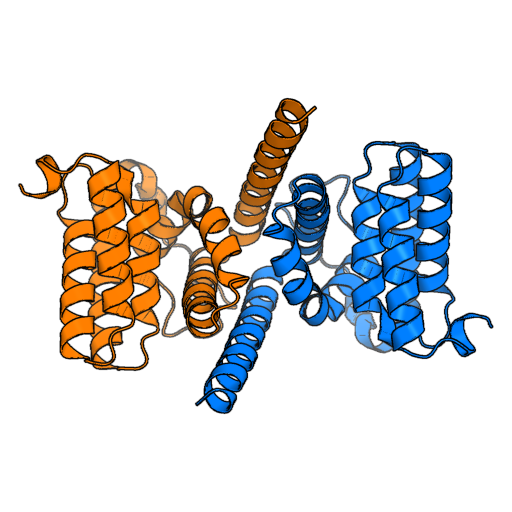1.707 -2.781 1 89.19 165 GLN B O 1
ATOM 2858 N N . LEU B 1 166 ? -6.684 -0.196 -3.699 1 91.25 166 LEU B N 1
ATOM 2859 C CA . LEU B 1 166 ? -6.133 0.158 -2.395 1 91.25 166 LEU B CA 1
ATOM 2860 C C . LEU B 1 166 ? -7.215 0.73 -1.487 1 91.25 166 LEU B C 1
ATOM 2862 O O . LEU B 1 166 ? -7.281 0.395 -0.302 1 91.25 166 LEU B O 1
ATOM 2866 N N . SER B 1 167 ? -8.055 1.558 -2 1 89 167 SER B N 1
ATOM 2867 C CA . SER B 1 167 ? -9.133 2.164 -1.218 1 89 167 SER B CA 1
ATOM 2868 C C . SER B 1 167 ? -10.07 1.104 -0.661 1 89 167 SER B C 1
ATOM 2870 O O . SER B 1 167 ? -10.445 1.148 0.515 1 89 167 SER B O 1
ATOM 2872 N N . LYS B 1 168 ? -10.375 0.186 -1.452 1 90.69 168 LYS B N 1
ATOM 2873 C CA . LYS B 1 168 ? -11.281 -0.882 -1.028 1 90.69 168 LYS B CA 1
ATOM 2874 C C . LYS B 1 168 ? -10.641 -1.736 0.064 1 90.69 168 LYS B C 1
ATOM 2876 O O . LYS B 1 168 ? -11.297 -2.092 1.045 1 90.69 168 LYS B O 1
ATOM 2881 N N . VAL B 1 169 ? -9.445 -2.059 -0.161 1 91.69 169 VAL B N 1
ATOM 2882 C CA . VAL B 1 169 ? -8.727 -2.887 0.803 1 91.69 169 VAL B CA 1
ATOM 2883 C C . VAL B 1 169 ? -8.641 -2.162 2.145 1 91.69 169 VAL B C 1
ATOM 2885 O O . VAL B 1 169 ? -8.898 -2.756 3.195 1 91.69 169 VAL B O 1
ATOM 2888 N N . LEU B 1 170 ? -8.258 -0.918 2.068 1 92.62 170 LEU B N 1
ATOM 2889 C CA . LEU B 1 170 ? -8.117 -0.135 3.291 1 92.62 170 LEU B CA 1
ATOM 2890 C C . LEU B 1 170 ? -9.461 -0 4.004 1 92.62 170 LEU B C 1
ATOM 2892 O O . LEU B 1 170 ? -9.523 -0.056 5.234 1 92.62 170 LEU B O 1
ATOM 2896 N N . GLU B 1 171 ? -10.523 0.128 3.312 1 92.25 171 GLU B N 1
ATOM 2897 C CA . GLU B 1 171 ? -11.852 0.126 3.908 1 92.25 171 GLU B CA 1
ATOM 2898 C C . GLU B 1 171 ? -12.133 -1.189 4.629 1 92.25 171 GLU B C 1
ATOM 2900 O O . GLU B 1 171 ? -12.711 -1.196 5.719 1 92.25 171 GLU B O 1
ATOM 2905 N N . GLY B 1 172 ? -11.758 -2.205 3.98 1 91.69 172 GLY B N 1
ATOM 2906 C CA . GLY B 1 172 ? -11.914 -3.51 4.602 1 91.69 172 GLY B CA 1
ATOM 2907 C C . GLY B 1 172 ? -11.125 -3.66 5.887 1 91.69 172 GLY B C 1
ATOM 2908 O O . GLY B 1 172 ? -11.633 -4.18 6.879 1 91.69 172 GLY B O 1
ATOM 2909 N N . ILE B 1 173 ? -9.914 -3.209 5.848 1 90.56 173 ILE B N 1
ATOM 2910 C CA . ILE B 1 173 ? -9.055 -3.277 7.023 1 90.56 173 ILE B CA 1
ATOM 2911 C C . ILE B 1 173 ? -9.672 -2.465 8.164 1 90.56 173 ILE B C 1
ATOM 2913 O O . ILE B 1 173 ? -9.742 -2.932 9.305 1 90.56 173 ILE B O 1
ATOM 2917 N N . MET B 1 174 ? -10.102 -1.318 7.844 1 93 174 MET B N 1
ATOM 2918 C CA . MET B 1 174 ? -10.711 -0.442 8.844 1 93 174 MET B CA 1
ATOM 2919 C C . MET B 1 174 ? -11.961 -1.079 9.438 1 93 174 MET B C 1
ATOM 2921 O O . MET B 1 174 ? -12.164 -1.049 10.648 1 93 174 MET B O 1
ATOM 2925 N N . SER B 1 175 ? -12.766 -1.626 8.609 1 94.19 175 SER B N 1
ATOM 2926 C CA . SER B 1 175 ? -14 -2.266 9.062 1 94.19 175 SER B CA 1
ATOM 2927 C C . SER B 1 175 ? -13.703 -3.447 9.977 1 94.19 175 SER B C 1
ATOM 2929 O O . SER B 1 175 ? -14.352 -3.613 11.016 1 94.19 175 SER B O 1
ATOM 2931 N N . ALA B 1 176 ? -12.766 -4.25 9.578 1 91.88 176 ALA B N 1
ATOM 2932 C CA . ALA B 1 176 ? -12.375 -5.398 10.398 1 91.88 176 ALA B CA 1
ATOM 2933 C C . ALA B 1 176 ? -11.828 -4.949 11.75 1 91.88 176 ALA B C 1
ATOM 2935 O O . ALA B 1 176 ? -12.133 -5.551 12.781 1 91.88 176 ALA B O 1
ATOM 2936 N N . ALA B 1 177 ? -11 -3.908 11.734 1 92.19 177 ALA B N 1
ATOM 2937 C CA . ALA B 1 177 ? -10.422 -3.387 12.969 1 92.19 177 ALA B CA 1
ATOM 2938 C C . ALA B 1 177 ? -11.5 -2.818 13.883 1 92.19 177 ALA B C 1
ATOM 2940 O O . ALA B 1 177 ? -11.43 -2.979 15.102 1 92.19 177 ALA B O 1
ATOM 2941 N N . LYS B 1 178 ? -12.461 -2.152 13.336 1 93.75 178 LYS B N 1
ATOM 2942 C CA . LYS B 1 178 ? -13.578 -1.622 14.117 1 93.75 178 LYS B CA 1
ATOM 2943 C C . LYS B 1 178 ? -14.367 -2.746 14.781 1 93.75 178 LYS B C 1
ATOM 2945 O O . LYS B 1 178 ? -14.797 -2.613 15.93 1 93.75 178 LYS B O 1
ATOM 2950 N N . ALA B 1 179 ? -14.57 -3.773 14.062 1 93.38 179 ALA B N 1
ATOM 2951 C CA . ALA B 1 179 ? -15.273 -4.93 14.617 1 93.38 179 ALA B CA 1
ATOM 2952 C C . ALA B 1 179 ? -14.492 -5.539 15.781 1 93.38 179 ALA B C 1
ATOM 2954 O O . ALA B 1 179 ? -15.086 -5.949 16.781 1 93.38 179 ALA B O 1
ATOM 2955 N N . GLU B 1 180 ? -13.203 -5.59 15.617 1 91.94 180 GLU B N 1
ATOM 2956 C CA . GLU B 1 180 ? -12.344 -6.105 16.672 1 91.94 180 GLU B CA 1
ATOM 2957 C C . GLU B 1 180 ? -12.43 -5.234 17.922 1 91.94 180 GLU B C 1
ATOM 2959 O O . GLU B 1 180 ? -12.438 -5.75 19.047 1 91.94 180 GLU B O 1
ATOM 2964 N N . GLU B 1 181 ? -12.477 -3.922 17.781 1 87.62 181 GLU B N 1
ATOM 2965 C CA . GLU B 1 181 ? -12.578 -2.98 18.891 1 87.62 181 GLU B CA 1
ATOM 2966 C C . GLU B 1 181 ? -13.898 -3.15 19.641 1 87.62 181 GLU B C 1
ATOM 2968 O O . GLU B 1 181 ? -13.938 -3.053 20.859 1 87.62 181 GLU B O 1
ATOM 2973 N N . LYS B 1 182 ? -14.914 -3.396 18.969 1 89 182 LYS B N 1
ATOM 2974 C CA . LYS B 1 182 ? -16.234 -3.559 19.578 1 89 182 LYS B CA 1
ATOM 2975 C C . LYS B 1 182 ? -16.297 -4.848 20.391 1 89 182 LYS B C 1
ATOM 2977 O O . LYS B 1 182 ? -16.953 -4.895 21.422 1 89 182 LYS B O 1
ATOM 2982 N N . GLU B 1 183 ? -15.641 -5.816 19.938 1 84.69 183 GLU B N 1
ATOM 2983 C CA . GLU B 1 183 ? -15.641 -7.09 20.641 1 84.69 183 GLU B CA 1
ATOM 2984 C C . GLU B 1 183 ? -14.797 -7.016 21.906 1 84.69 183 GLU B C 1
ATOM 2986 O O . GLU B 1 183 ? -15.039 -7.742 22.875 1 84.69 183 GLU B O 1
ATOM 2991 N N . ALA B 1 184 ? -13.836 -6.188 21.828 1 79.06 184 ALA B N 1
ATOM 2992 C CA . ALA B 1 184 ? -12.93 -6.059 22.969 1 79.06 184 ALA B CA 1
ATOM 2993 C C . ALA B 1 184 ? -13.531 -5.16 24.047 1 79.06 184 ALA B C 1
ATOM 2995 O O . ALA B 1 184 ? -13.125 -5.211 25.203 1 79.06 184 ALA B O 1
ATOM 2996 N N . THR B 1 185 ? -14.484 -4.305 23.656 1 63.34 185 THR B N 1
ATOM 2997 C CA . THR B 1 185 ? -15.148 -3.471 24.641 1 63.34 185 THR B CA 1
ATOM 2998 C C . THR B 1 185 ? -16.469 -4.105 25.094 1 63.34 185 THR B C 1
ATOM 3000 O O . THR B 1 185 ? -17.172 -4.699 24.281 1 63.34 185 THR B O 1
#

pLDDT: mean 88.38, std 12.75, range [31.47, 98.31]

Organism: Araneus ventricosus (NCBI:txid182803)

Secondary structure (DSSP, 8-state):
-GGGSS-HHHHHHHHHHHHHHTT-S-HHHHHHHHHHHHHHHHHSTTGGGGHHHHHHHHHHHTT-SSHHHHHHHHHHHHHHHHHHHHHTHHHHHHHHHSPPPPPTT-SSGGGPPPHHHHHHHHHHHHHHHHHHHHHHT-SSHHHHHHHHHHHHHHHHHHGGGHHHHHHHHHHHHHHHHHHHHHHH-/-GGGSS-HHHHHHHHHHHHHHTT-S-HHHHHHHHHHHHHHHHHSTTGGGGHHHHHHHHHHHTT-SSHHHHHHHHHHHHHHHHHHHHHTHHHHHHHHHSPPPPPTT-SSGGGPPPHHHHHHHHTTHHHHHHHHHHHHT-SSHHHHHHHHHHHHHHHHHHGGGHHHHHHHHHHHHHHHHHHHHHHH-

Radius of gyration: 22.5 Å; Cα contacts (8 Å, |Δi|>4): 392; chains: 2; bounding box: 43×66×52 Å